Protein AF-A0A166SWT2-F1 (afdb_monomer_lite)

Structure (mmCIF, N/CA/C/O backbone):
data_AF-A0A166SWT2-F1
#
_entry.id   AF-A0A166SWT2-F1
#
loop_
_atom_site.group_PDB
_atom_site.id
_atom_site.type_symbol
_atom_site.label_atom_id
_atom_site.label_alt_id
_atom_site.label_comp_id
_atom_site.label_asym_id
_atom_site.label_entity_id
_atom_site.label_seq_id
_atom_site.pdbx_PDB_ins_code
_atom_site.Cartn_x
_atom_site.Cartn_y
_atom_site.Cartn_z
_atom_site.occupancy
_atom_site.B_iso_or_equiv
_atom_site.auth_seq_id
_atom_site.auth_comp_id
_atom_site.auth_asym_id
_atom_site.auth_atom_id
_atom_site.pdbx_PDB_model_num
ATOM 1 N N . MET A 1 1 ? 2.551 -19.453 -63.484 1.00 52.31 1 MET A N 1
ATOM 2 C CA . MET A 1 1 ? 3.723 -19.673 -62.609 1.00 52.31 1 MET A CA 1
ATOM 3 C C . MET A 1 1 ? 4.566 -18.402 -62.678 1.00 52.31 1 MET A C 1
ATOM 5 O O . MET A 1 1 ? 4.950 -18.036 -63.780 1.00 52.31 1 MET A O 1
ATOM 9 N N . ARG A 1 2 ? 4.707 -17.642 -61.582 1.00 54.25 2 ARG A N 1
ATOM 10 C CA . ARG A 1 2 ? 5.395 -16.332 -61.579 1.00 54.25 2 ARG A CA 1
ATOM 11 C C . ARG A 1 2 ? 6.911 -16.572 -61.539 1.00 54.25 2 ARG A C 1
ATOM 13 O O . ARG A 1 2 ? 7.396 -17.133 -60.565 1.00 54.25 2 ARG A O 1
ATOM 20 N N . LEU A 1 3 ? 7.626 -16.194 -62.598 1.00 62.56 3 LEU A N 1
ATOM 21 C CA . LEU A 1 3 ? 9.079 -16.392 -62.749 1.00 62.56 3 LEU A CA 1
ATOM 22 C C . LEU A 1 3 ? 9.925 -15.403 -61.918 1.00 62.56 3 LEU A C 1
ATOM 24 O O . LEU A 1 3 ? 11.125 -15.610 -61.764 1.00 62.56 3 LEU A O 1
ATOM 28 N N . ASP A 1 4 ? 9.301 -14.381 -61.327 1.00 73.06 4 ASP A N 1
ATOM 29 C CA . ASP A 1 4 ? 10.006 -13.286 -60.642 1.00 73.06 4 ASP A CA 1
ATOM 30 C C . ASP A 1 4 ? 10.365 -13.566 -59.174 1.00 73.06 4 ASP A C 1
ATOM 32 O O . ASP A 1 4 ? 10.992 -12.733 -58.531 1.00 73.06 4 ASP A O 1
ATOM 36 N N . ILE A 1 5 ? 10.018 -14.738 -58.628 1.00 75.06 5 ILE A N 1
ATOM 37 C CA . ILE A 1 5 ? 10.299 -15.084 -57.219 1.00 75.06 5 ILE A CA 1
ATOM 38 C C . ILE A 1 5 ? 11.810 -15.103 -56.935 1.00 75.06 5 ILE A C 1
ATOM 40 O O . ILE A 1 5 ? 12.243 -14.698 -55.864 1.00 75.06 5 ILE A O 1
ATOM 44 N N . PHE A 1 6 ? 12.625 -15.523 -57.906 1.00 76.94 6 PHE A N 1
ATOM 45 C CA . PHE A 1 6 ? 14.083 -15.605 -57.750 1.00 76.94 6 PHE A CA 1
ATOM 46 C C . PHE A 1 6 ? 14.799 -14.252 -57.867 1.00 76.94 6 PHE A C 1
ATOM 48 O O . PHE A 1 6 ? 15.984 -14.164 -57.560 1.00 76.94 6 PHE A O 1
ATOM 55 N N . HIS A 1 7 ? 14.084 -13.210 -58.298 1.00 81.00 7 HIS A N 1
ATOM 56 C CA . HIS A 1 7 ? 14.586 -11.837 -58.386 1.00 81.00 7 HIS A CA 1
ATOM 57 C C . HIS A 1 7 ? 13.956 -10.922 -57.328 1.00 81.00 7 HIS A C 1
ATOM 59 O O . HIS A 1 7 ? 14.242 -9.726 -57.305 1.00 81.00 7 HIS A O 1
ATOM 65 N N . ASP A 1 8 ? 13.113 -11.472 -56.450 1.00 88.88 8 ASP A N 1
ATOM 66 C CA . ASP A 1 8 ? 12.603 -10.755 -55.290 1.00 88.88 8 ASP A CA 1
ATOM 67 C C . ASP A 1 8 ? 13.779 -10.359 -54.386 1.00 88.88 8 ASP A C 1
ATOM 69 O O . ASP A 1 8 ? 14.655 -11.175 -54.078 1.00 88.88 8 ASP A O 1
ATOM 73 N N . SER A 1 9 ? 13.802 -9.101 -53.949 1.00 87.38 9 SER A N 1
ATOM 74 C CA . SER A 1 9 ? 14.829 -8.588 -53.044 1.00 87.38 9 SER A CA 1
ATOM 75 C C . SER A 1 9 ? 14.877 -9.395 -51.747 1.00 87.38 9 SER A C 1
ATOM 77 O O . SER A 1 9 ? 15.963 -9.641 -51.221 1.00 87.38 9 SER A O 1
ATOM 79 N N . HIS A 1 10 ? 13.728 -9.886 -51.274 1.00 87.75 10 HIS A N 1
ATOM 80 C CA . HIS A 1 10 ? 13.654 -10.763 -50.110 1.00 87.75 10 HIS A CA 1
ATOM 81 C C . HIS A 1 10 ? 14.298 -12.127 -50.370 1.00 87.75 10 HIS A C 1
ATOM 83 O O . HIS A 1 10 ? 14.997 -12.648 -49.500 1.00 87.75 10 HIS A O 1
ATOM 89 N N . PHE A 1 11 ? 14.111 -12.691 -51.567 1.00 89.88 11 PHE A N 1
ATOM 90 C CA . PHE A 1 11 ? 14.719 -13.967 -51.940 1.00 89.88 11 PHE A CA 1
ATOM 91 C C . PHE A 1 11 ? 16.239 -13.845 -52.065 1.00 89.88 11 PHE A C 1
ATOM 93 O O . PHE A 1 11 ? 16.968 -14.665 -51.509 1.00 89.88 11 PHE A O 1
ATOM 100 N N . VAL A 1 12 ? 16.728 -12.802 -52.741 1.00 89.19 12 VAL A N 1
ATOM 101 C CA . VAL A 1 12 ? 18.170 -12.552 -52.895 1.00 89.19 12 VAL A CA 1
ATOM 102 C C . VAL A 1 12 ? 18.829 -12.297 -51.537 1.00 89.19 12 VAL A C 1
ATOM 104 O O . VAL A 1 12 ? 19.885 -12.862 -51.255 1.00 89.19 12 VAL A O 1
ATOM 107 N N . ALA A 1 13 ? 18.190 -11.513 -50.662 1.00 90.19 13 ALA A N 1
ATOM 108 C CA . ALA A 1 13 ? 18.677 -11.293 -49.302 1.00 90.19 13 ALA A CA 1
ATOM 109 C C . ALA A 1 13 ? 18.744 -12.605 -48.505 1.00 90.19 13 ALA A C 1
ATOM 111 O O . ALA A 1 13 ? 19.786 -12.919 -47.932 1.00 90.19 13 ALA A O 1
ATOM 112 N N . ALA A 1 14 ? 17.678 -13.413 -48.531 1.00 90.31 14 ALA A N 1
ATOM 113 C CA . ALA A 1 14 ? 17.648 -14.707 -47.853 1.00 90.31 14 ALA A CA 1
ATOM 114 C C . ALA A 1 14 ? 18.710 -15.678 -48.397 1.00 90.31 14 ALA A C 1
ATOM 116 O O . ALA A 1 14 ? 19.331 -16.401 -47.620 1.00 90.31 14 ALA A O 1
ATOM 117 N N . ALA A 1 15 ? 18.949 -15.680 -49.712 1.00 90.56 15 ALA A N 1
ATOM 118 C CA . ALA A 1 15 ? 19.976 -16.503 -50.343 1.00 90.56 15 ALA A CA 1
ATOM 119 C C . ALA A 1 15 ? 21.391 -16.099 -49.897 1.00 90.56 15 ALA A C 1
ATOM 121 O O . ALA A 1 15 ? 22.191 -16.975 -49.570 1.00 90.56 15 ALA A O 1
ATOM 122 N N . ASN A 1 16 ? 21.682 -14.798 -49.814 1.00 90.25 16 ASN A N 1
ATOM 123 C CA . ASN A 1 16 ? 22.969 -14.302 -49.317 1.00 90.25 16 ASN A CA 1
ATOM 124 C C . ASN A 1 16 ? 23.168 -14.651 -47.837 1.00 90.25 16 ASN A C 1
ATOM 126 O O . ASN A 1 16 ? 24.174 -15.255 -47.478 1.00 90.25 16 ASN A O 1
ATOM 130 N N . THR A 1 17 ? 22.166 -14.398 -46.990 1.00 91.00 17 THR A N 1
ATOM 131 C CA . THR A 1 17 ? 22.216 -14.790 -45.572 1.00 91.00 17 THR A CA 1
ATOM 132 C C . THR A 1 17 ? 22.389 -16.301 -45.404 1.00 91.00 17 THR A C 1
ATOM 134 O O . THR A 1 17 ? 23.100 -16.761 -44.514 1.00 91.00 17 THR A O 1
ATOM 137 N N . PHE A 1 18 ? 21.767 -17.105 -46.268 1.00 89.06 18 PHE A N 1
ATOM 138 C CA . PHE A 1 18 ? 21.947 -18.551 -46.258 1.00 89.06 18 PHE A CA 1
ATOM 139 C C . PHE A 1 18 ? 23.383 -18.964 -46.608 1.00 89.06 18 PHE A C 1
ATOM 141 O O . PHE A 1 18 ? 23.933 -19.851 -45.953 1.00 89.06 18 PHE A O 1
ATOM 148 N N . GLN A 1 19 ? 24.005 -18.317 -47.595 1.00 92.88 19 GLN A N 1
ATOM 149 C CA . GLN A 1 19 ? 25.417 -18.538 -47.920 1.00 92.88 19 GLN A CA 1
ATOM 150 C C . GLN A 1 19 ? 26.329 -18.148 -46.751 1.00 92.88 19 GLN A C 1
ATOM 152 O O . GLN A 1 19 ? 27.204 -18.932 -46.383 1.00 92.88 19 GLN A O 1
ATOM 157 N N . ASP A 1 20 ? 26.067 -17.011 -46.105 1.00 90.38 20 ASP A N 1
ATOM 158 C CA . ASP A 1 20 ? 26.811 -16.566 -44.922 1.00 90.38 20 ASP A CA 1
ATOM 159 C C . ASP A 1 20 ? 26.673 -17.558 -43.758 1.00 90.38 20 ASP A C 1
ATOM 161 O O . ASP A 1 20 ? 27.652 -17.879 -43.081 1.00 90.38 20 ASP A O 1
ATOM 165 N N . HIS A 1 21 ? 25.479 -18.117 -43.542 1.00 87.25 21 HIS A N 1
ATOM 166 C CA . HIS A 1 21 ? 25.246 -19.168 -42.547 1.00 87.25 21 HIS A CA 1
ATOM 167 C C . HIS A 1 21 ? 25.996 -20.470 -42.860 1.00 87.25 21 HIS A C 1
ATOM 169 O O . HIS A 1 21 ? 26.444 -21.155 -41.939 1.00 87.25 21 HIS A O 1
ATOM 175 N N . ILE A 1 22 ? 26.155 -20.828 -44.137 1.00 88.50 22 ILE A N 1
ATOM 176 C CA . ILE A 1 22 ? 26.994 -21.969 -44.524 1.00 88.50 22 ILE A CA 1
ATOM 177 C C . ILE A 1 22 ? 28.463 -21.657 -44.231 1.00 88.50 22 ILE A C 1
ATOM 179 O O . ILE A 1 22 ? 29.136 -22.466 -43.595 1.00 88.50 22 ILE A O 1
ATOM 183 N N . PHE A 1 23 ? 28.950 -20.487 -44.654 1.00 86.94 23 PHE A N 1
ATOM 184 C CA . PHE A 1 23 ? 30.353 -20.102 -44.504 1.00 86.94 23 PHE A CA 1
ATOM 185 C C . PHE A 1 23 ? 30.775 -19.966 -43.035 1.00 86.94 23 PHE A C 1
ATOM 187 O O . PHE A 1 23 ? 31.838 -20.439 -42.643 1.00 86.94 23 PHE A O 1
ATOM 194 N N . SER A 1 24 ? 29.917 -19.374 -42.204 1.00 84.25 24 SER A N 1
ATOM 195 C CA . SER A 1 24 ? 30.138 -19.226 -40.760 1.00 84.25 24 SER A CA 1
ATOM 196 C C . SER A 1 24 ? 29.989 -20.531 -39.970 1.00 84.25 24 SER A C 1
ATOM 198 O O . SER A 1 24 ? 30.227 -20.544 -38.764 1.00 84.25 24 SER A O 1
ATOM 200 N N . GLY A 1 25 ? 29.589 -21.634 -40.614 1.00 84.81 25 GLY A N 1
ATOM 201 C CA . GLY A 1 25 ? 29.366 -22.907 -39.933 1.00 84.81 25 GLY A CA 1
ATOM 202 C C . GLY A 1 25 ? 28.142 -22.898 -39.013 1.00 84.81 25 GLY A C 1
ATOM 203 O O . GLY A 1 25 ? 28.048 -23.735 -38.115 1.00 84.81 25 GLY A O 1
ATOM 204 N N . TRP A 1 26 ? 27.177 -22.000 -39.239 1.00 81.00 26 TRP A N 1
ATOM 205 C CA . TRP A 1 26 ? 25.950 -21.884 -38.440 1.00 81.00 26 TRP A CA 1
ATOM 206 C C . TRP A 1 26 ? 25.118 -23.176 -38.426 1.00 81.00 26 TRP A C 1
ATOM 208 O O . TRP A 1 26 ? 24.379 -23.442 -37.484 1.00 81.00 26 TRP A O 1
ATOM 218 N N . ARG A 1 27 ? 25.243 -24.004 -39.471 1.00 80.81 27 ARG A N 1
ATOM 219 C CA . ARG A 1 27 ? 24.598 -25.326 -39.570 1.00 80.81 27 ARG A CA 1
ATOM 220 C C . ARG A 1 27 ? 25.483 -26.496 -39.124 1.00 80.81 27 ARG A C 1
ATOM 222 O O . ARG A 1 27 ? 25.165 -27.640 -39.431 1.00 80.81 27 ARG A O 1
ATOM 229 N N . SER A 1 28 ? 26.595 -26.230 -38.444 1.00 89.12 28 SER A N 1
ATOM 230 C CA . SER A 1 28 ? 27.435 -27.287 -37.877 1.00 89.12 28 SER A CA 1
ATOM 231 C C . SER A 1 28 ? 26.747 -27.985 -36.700 1.00 89.12 28 SER A C 1
ATOM 233 O O . SER A 1 28 ? 25.924 -27.390 -36.001 1.00 89.12 28 SER A O 1
ATOM 235 N N . GLU A 1 29 ? 27.125 -29.241 -36.446 1.00 87.12 29 GLU A N 1
ATOM 236 C CA . GLU A 1 29 ? 26.656 -30.001 -35.276 1.00 87.12 29 GLU A CA 1
ATOM 237 C C . GLU A 1 29 ? 26.985 -29.276 -33.962 1.00 87.12 29 GLU A C 1
ATOM 239 O O . GLU A 1 29 ? 26.157 -29.222 -33.058 1.00 87.12 29 GLU A O 1
ATOM 244 N N . ALA A 1 30 ? 28.140 -28.604 -33.893 1.00 84.75 30 ALA A N 1
ATOM 245 C CA . ALA A 1 30 ? 28.536 -27.812 -32.731 1.00 84.75 30 ALA A CA 1
ATOM 246 C C . ALA A 1 30 ? 27.554 -26.663 -32.428 1.00 84.75 30 ALA A C 1
ATOM 248 O O . ALA A 1 30 ? 27.219 -26.421 -31.268 1.00 84.75 30 ALA A O 1
ATOM 249 N N . GLN A 1 31 ? 27.062 -25.969 -33.458 1.00 85.56 31 GLN A N 1
ATOM 250 C CA . GLN A 1 31 ? 26.080 -24.897 -33.280 1.00 85.56 31 GLN A CA 1
ATOM 251 C C . GLN A 1 31 ? 24.696 -25.453 -32.918 1.00 85.56 31 GLN A C 1
ATOM 253 O O . GLN A 1 31 ? 23.984 -24.848 -32.113 1.00 85.56 31 GLN A O 1
ATOM 258 N N . ALA A 1 32 ? 24.326 -26.618 -33.462 1.00 86.38 32 ALA A N 1
ATOM 259 C CA . ALA A 1 32 ? 23.093 -27.312 -33.096 1.00 86.38 32 ALA A CA 1
ATOM 260 C C . ALA A 1 32 ? 23.089 -27.716 -31.610 1.00 86.38 32 ALA A C 1
ATOM 262 O O . ALA A 1 32 ? 22.100 -27.478 -30.916 1.00 86.38 32 ALA A O 1
ATOM 263 N N . ASP A 1 33 ? 24.211 -28.226 -31.098 1.00 90.06 33 ASP A N 1
ATOM 264 C CA . ASP A 1 33 ? 24.378 -28.555 -29.679 1.00 90.06 33 ASP A CA 1
ATOM 265 C C . ASP A 1 33 ? 24.299 -27.314 -28.780 1.00 90.06 33 ASP A C 1
ATOM 267 O O . ASP A 1 33 ? 23.681 -27.350 -27.712 1.00 90.06 33 ASP A O 1
ATOM 271 N N . LEU A 1 34 ? 24.895 -26.195 -29.205 1.00 87.19 34 LEU A N 1
ATOM 272 C CA . LEU A 1 34 ? 24.803 -24.923 -28.484 1.00 87.19 34 LEU A CA 1
ATOM 273 C C . LEU A 1 34 ? 23.360 -24.408 -28.422 1.00 87.19 34 LEU A C 1
ATOM 275 O O . LEU A 1 34 ? 22.903 -24.012 -27.348 1.00 87.19 34 LEU A O 1
ATOM 279 N N . LEU A 1 35 ? 22.628 -24.462 -29.538 1.00 87.31 35 LEU A N 1
ATOM 280 C CA . LEU A 1 35 ? 21.211 -24.094 -29.601 1.00 87.31 35 LEU A CA 1
ATOM 281 C C . LEU A 1 35 ? 20.348 -25.000 -28.714 1.00 87.31 35 LEU A C 1
ATOM 283 O O . LEU A 1 35 ? 19.493 -24.496 -27.989 1.00 87.31 35 LEU A O 1
ATOM 287 N N . ALA A 1 36 ? 20.598 -26.312 -28.714 1.00 89.19 36 ALA A N 1
ATOM 288 C CA . ALA A 1 36 ? 19.874 -27.261 -27.870 1.00 89.19 36 ALA A CA 1
ATOM 289 C C . ALA A 1 36 ? 20.109 -26.996 -26.373 1.00 89.19 36 ALA A C 1
ATOM 291 O O . ALA A 1 36 ? 19.160 -26.985 -25.586 1.00 89.19 36 ALA A O 1
ATOM 292 N N . ARG A 1 37 ? 21.358 -26.715 -25.975 1.00 88.06 37 ARG A N 1
ATOM 293 C CA . ARG A 1 37 ? 21.697 -26.328 -24.594 1.00 88.06 37 ARG A CA 1
ATOM 294 C C . ARG A 1 37 ? 21.055 -25.004 -24.198 1.00 88.06 37 ARG A C 1
ATOM 296 O O . ARG A 1 37 ? 20.578 -24.879 -23.073 1.00 88.06 37 ARG A O 1
ATOM 303 N N . PHE A 1 38 ? 21.033 -24.032 -25.109 1.00 86.00 38 PHE A N 1
ATOM 304 C CA . PHE A 1 38 ? 20.374 -22.752 -24.878 1.00 86.00 38 PHE A CA 1
ATOM 305 C C . PHE A 1 38 ? 18.861 -22.930 -24.694 1.00 86.00 38 PHE A C 1
ATOM 307 O O . PHE A 1 38 ? 18.333 -22.471 -23.686 1.00 86.00 38 PHE A O 1
ATOM 314 N N . ASP A 1 39 ? 18.173 -23.662 -25.582 1.00 86.44 39 ASP A N 1
ATOM 315 C CA . ASP A 1 39 ? 16.729 -23.933 -25.456 1.00 86.44 39 ASP A CA 1
ATOM 316 C C . ASP A 1 39 ? 16.410 -24.668 -24.145 1.00 86.44 39 ASP A C 1
ATOM 318 O O . ASP A 1 39 ? 15.505 -24.285 -23.403 1.00 86.44 39 ASP A O 1
ATOM 322 N N . GLN A 1 40 ? 17.217 -25.672 -23.787 1.00 89.25 40 GLN A N 1
ATOM 323 C CA . GLN A 1 40 ? 17.074 -26.371 -22.512 1.00 89.25 40 GLN A CA 1
ATOM 324 C C . GLN A 1 40 ? 17.279 -25.431 -21.312 1.00 89.25 40 GLN A C 1
ATOM 326 O O . GLN A 1 40 ? 16.500 -25.473 -20.359 1.00 89.25 40 GLN A O 1
ATOM 331 N N . GLY A 1 41 ? 18.283 -24.553 -21.359 1.00 85.44 41 GLY A N 1
ATOM 332 C CA . GLY A 1 41 ? 18.532 -23.545 -20.327 1.00 85.44 41 GLY A CA 1
ATOM 333 C C . GLY A 1 41 ? 17.390 -22.535 -20.190 1.00 85.44 41 GLY A C 1
ATOM 334 O O . GLY A 1 41 ? 17.031 -22.163 -19.074 1.00 85.44 41 GLY A O 1
ATOM 335 N N . VAL A 1 42 ? 16.774 -22.145 -21.306 1.00 83.94 42 VAL A N 1
ATOM 336 C CA . VAL A 1 42 ? 15.614 -21.246 -21.342 1.00 83.94 42 VAL A CA 1
ATOM 337 C C . VAL A 1 42 ? 14.356 -21.920 -20.783 1.00 83.94 42 VAL A C 1
ATOM 339 O O . VAL A 1 42 ? 13.575 -21.257 -20.095 1.00 83.94 42 VAL A O 1
ATOM 342 N N . ARG A 1 43 ? 14.149 -23.221 -21.037 1.00 81.00 43 ARG A N 1
ATOM 343 C CA . ARG A 1 43 ? 13.028 -24.002 -20.473 1.00 81.00 43 ARG A CA 1
ATOM 344 C C . ARG A 1 43 ? 13.182 -24.259 -18.980 1.00 81.00 43 ARG A C 1
ATOM 346 O O . ARG A 1 43 ? 12.206 -24.169 -18.245 1.00 81.00 43 ARG A O 1
ATOM 353 N N . ASN A 1 44 ? 14.404 -24.531 -18.534 1.00 86.00 44 ASN A N 1
ATOM 354 C CA . ASN A 1 44 ? 14.714 -24.775 -17.127 1.00 86.00 44 ASN A CA 1
ATOM 355 C C . ASN A 1 44 ? 14.863 -23.477 -16.309 1.00 86.00 44 ASN A C 1
ATOM 357 O O . ASN A 1 44 ? 15.145 -23.541 -15.115 1.00 86.00 44 ASN A O 1
ATOM 361 N N . GLY A 1 45 ? 14.725 -22.301 -16.938 1.00 79.12 45 GLY A N 1
ATOM 362 C CA . GLY A 1 45 ? 14.865 -20.995 -16.281 1.00 79.12 45 GLY A CA 1
ATOM 363 C C . GLY A 1 45 ? 16.292 -20.664 -15.827 1.00 79.12 45 GLY A C 1
ATOM 364 O O . GLY A 1 45 ? 16.487 -19.771 -15.011 1.00 79.12 45 GLY A O 1
ATOM 365 N N . THR A 1 46 ? 17.295 -21.389 -16.326 1.00 81.56 46 THR A N 1
ATOM 366 C CA . THR A 1 46 ? 18.707 -21.229 -15.940 1.00 81.56 46 THR A CA 1
ATOM 367 C C . THR A 1 46 ? 19.433 -20.198 -16.808 1.00 81.56 46 THR A C 1
ATOM 369 O O . THR A 1 46 ? 20.449 -19.648 -16.389 1.00 81.56 46 THR A O 1
ATOM 372 N N . VAL A 1 47 ? 18.931 -19.934 -18.020 1.00 81.56 47 VAL A N 1
ATOM 373 C CA . VAL A 1 47 ? 19.536 -19.004 -18.985 1.00 81.56 47 VAL A CA 1
ATOM 374 C C . VAL A 1 47 ? 18.572 -17.863 -19.297 1.00 81.56 47 VAL A C 1
ATOM 376 O O . VAL A 1 47 ? 17.397 -18.083 -19.591 1.00 81.56 47 VAL A O 1
ATOM 379 N N . HIS A 1 48 ? 19.099 -16.642 -19.246 1.00 76.38 48 HIS A N 1
ATOM 380 C CA . HIS A 1 48 ? 18.388 -15.412 -19.573 1.00 76.38 48 HIS A CA 1
ATOM 381 C C . HIS A 1 48 ? 18.251 -15.236 -21.092 1.00 76.38 48 HIS A C 1
ATOM 383 O O . HIS A 1 48 ? 19.220 -15.415 -21.832 1.00 76.38 48 HIS A O 1
ATOM 389 N N . ALA A 1 49 ? 17.062 -14.852 -21.555 1.00 78.81 49 ALA A N 1
ATOM 390 C CA . ALA A 1 49 ? 16.756 -14.655 -22.967 1.00 78.81 49 ALA A CA 1
ATOM 391 C C . ALA A 1 49 ? 16.214 -13.230 -23.181 1.00 78.81 49 ALA A C 1
ATOM 393 O O . ALA A 1 49 ? 15.045 -13.011 -22.884 1.00 78.81 49 ALA A O 1
ATOM 394 N N . PRO A 1 50 ? 17.012 -12.291 -23.730 1.00 73.25 50 PRO A N 1
ATOM 395 C CA . PRO A 1 50 ? 16.632 -10.875 -23.848 1.00 73.25 50 PRO A CA 1
ATOM 396 C C . PRO A 1 50 ? 15.313 -10.630 -24.592 1.00 73.25 50 PRO A C 1
ATOM 398 O O . PRO A 1 50 ? 14.542 -9.749 -24.238 1.00 73.25 50 PRO A O 1
ATOM 401 N N . TRP A 1 51 ? 14.996 -11.468 -25.585 1.00 75.06 51 TRP A N 1
ATOM 402 C CA . TRP A 1 51 ? 13.733 -11.381 -26.322 1.00 75.06 51 TRP A CA 1
ATOM 403 C C . TRP A 1 51 ? 12.505 -11.688 -25.453 1.00 75.06 51 TRP A C 1
ATOM 405 O O . TRP A 1 51 ? 11.409 -11.241 -25.774 1.00 75.06 51 TRP A O 1
ATOM 415 N N . LYS A 1 52 ? 12.648 -12.455 -24.362 1.00 66.94 52 LYS A N 1
ATOM 416 C CA . LYS A 1 52 ? 11.546 -12.656 -23.411 1.00 66.94 52 LYS A CA 1
ATOM 417 C C . LYS A 1 52 ? 11.243 -11.367 -22.661 1.00 66.94 52 LYS A C 1
ATOM 419 O O . LYS A 1 52 ? 10.070 -11.093 -22.436 1.00 66.94 52 LYS A O 1
ATOM 424 N N . ASP A 1 53 ? 12.271 -10.593 -22.324 1.00 70.00 53 ASP A N 1
ATOM 425 C CA . ASP A 1 53 ? 12.108 -9.303 -21.658 1.00 70.00 53 ASP A CA 1
ATOM 426 C C . ASP A 1 53 ? 11.507 -8.288 -22.623 1.00 70.00 53 ASP A C 1
ATOM 428 O O . ASP A 1 53 ? 10.532 -7.643 -22.274 1.00 70.00 53 ASP A O 1
ATOM 432 N N . GLU A 1 54 ? 11.977 -8.234 -23.872 1.00 71.06 54 GLU A N 1
ATOM 433 C CA . GLU A 1 54 ? 11.403 -7.360 -24.906 1.00 71.06 54 GLU A CA 1
ATOM 434 C C . GLU A 1 54 ? 9.930 -7.691 -25.202 1.00 71.06 54 GLU A C 1
ATOM 436 O O . GLU A 1 54 ? 9.093 -6.795 -25.320 1.00 71.06 54 GLU A O 1
ATOM 441 N N . VAL A 1 55 ? 9.574 -8.980 -25.292 1.00 72.62 55 VAL A N 1
ATOM 442 C CA . VAL A 1 55 ? 8.173 -9.409 -25.440 1.00 72.62 55 VAL A CA 1
ATOM 443 C C . VAL A 1 55 ? 7.378 -9.054 -24.186 1.00 72.62 55 VAL A C 1
ATOM 445 O O . VAL A 1 55 ? 6.251 -8.568 -24.296 1.00 72.62 55 VAL A O 1
ATOM 448 N N . TRP A 1 56 ? 7.944 -9.249 -22.994 1.00 68.12 56 TRP A N 1
ATOM 449 C CA . TRP A 1 56 ? 7.293 -8.865 -21.748 1.00 68.12 56 TRP A CA 1
ATOM 450 C C . TRP A 1 56 ? 7.062 -7.353 -21.682 1.00 68.12 56 TRP A C 1
ATOM 452 O O . TRP A 1 56 ? 5.937 -6.956 -21.411 1.00 68.12 56 TRP A O 1
ATOM 462 N N . GLU A 1 57 ? 8.049 -6.524 -22.016 1.00 72.31 57 GLU A N 1
ATOM 463 C CA . GLU A 1 57 ? 7.962 -5.059 -22.075 1.00 72.31 57 GLU A CA 1
ATOM 464 C C . GLU A 1 57 ? 6.978 -4.585 -23.150 1.00 72.31 57 GLU A C 1
ATOM 466 O O . GLU A 1 57 ? 6.212 -3.652 -22.923 1.00 72.31 57 GLU A O 1
ATOM 471 N N . SER A 1 58 ? 6.931 -5.252 -24.306 1.00 71.94 58 SER A N 1
ATOM 472 C CA . SER A 1 58 ? 5.953 -4.951 -25.357 1.00 71.94 58 SER A CA 1
ATOM 473 C C . SER A 1 58 ? 4.522 -5.280 -24.934 1.00 71.94 58 SER A C 1
ATOM 475 O O . SER A 1 58 ? 3.589 -4.613 -25.379 1.00 71.94 58 SER A O 1
ATOM 477 N N . THR A 1 59 ? 4.337 -6.322 -24.121 1.00 68.19 59 THR A N 1
ATOM 478 C CA . THR A 1 59 ? 3.014 -6.736 -23.620 1.00 68.19 59 THR A CA 1
ATOM 479 C C . THR A 1 59 ? 2.646 -6.001 -22.326 1.00 68.19 59 THR A C 1
ATOM 481 O O . THR A 1 59 ? 1.470 -5.859 -22.005 1.00 68.19 59 THR A O 1
ATOM 484 N N . ASN A 1 60 ? 3.646 -5.499 -21.602 1.00 61.81 60 ASN A N 1
ATOM 485 C CA . ASN A 1 60 ? 3.537 -4.748 -20.356 1.00 61.81 60 ASN A CA 1
ATOM 486 C C . ASN A 1 60 ? 4.274 -3.413 -20.520 1.00 61.81 60 ASN A C 1
ATOM 488 O O . ASN A 1 60 ? 5.287 -3.189 -19.846 1.00 61.81 60 ASN A O 1
ATOM 492 N N . PRO A 1 61 ? 3.805 -2.529 -21.422 1.00 63.06 61 PRO A N 1
ATOM 493 C CA . PRO A 1 61 ? 4.434 -1.232 -21.583 1.00 63.06 61 PRO A CA 1
ATOM 494 C C . PRO A 1 61 ? 4.456 -0.533 -20.220 1.00 63.06 61 PRO A C 1
ATOM 496 O O . PRO A 1 61 ? 3.469 -0.622 -19.478 1.00 63.06 61 PRO A O 1
ATOM 499 N N . PRO A 1 62 ? 5.560 0.146 -19.858 1.00 53.78 62 PRO A N 1
ATOM 500 C CA . PRO A 1 62 ? 5.611 0.892 -18.613 1.00 53.78 62 PRO A CA 1
ATOM 501 C C . PRO A 1 62 ? 4.423 1.853 -18.595 1.00 53.78 62 PRO A C 1
ATOM 503 O O . PRO A 1 62 ? 4.283 2.680 -19.498 1.00 53.78 62 PRO A O 1
ATOM 506 N N . GLU A 1 63 ? 3.536 1.688 -17.606 1.00 57.22 63 GLU A N 1
ATOM 507 C CA . GLU A 1 63 ? 2.365 2.547 -17.437 1.00 57.22 63 GLU A CA 1
ATOM 508 C C . GLU A 1 63 ? 2.828 4.003 -17.538 1.00 57.22 63 GLU A C 1
ATOM 510 O O . GLU A 1 63 ? 3.665 4.455 -16.754 1.00 57.22 63 GLU A O 1
ATOM 515 N N . SER A 1 64 ? 2.307 4.708 -18.544 1.00 44.97 64 SER A N 1
ATOM 516 C CA . SER A 1 64 ? 2.509 6.139 -18.740 1.00 44.97 64 SER A CA 1
ATOM 517 C C . SER A 1 64 ? 2.349 6.854 -17.398 1.00 44.97 64 SER A C 1
ATOM 519 O O . SER A 1 64 ? 1.266 6.871 -16.811 1.00 44.97 64 SER A O 1
ATOM 521 N N . THR A 1 65 ? 3.425 7.472 -16.914 1.00 48.66 65 THR A N 1
ATOM 522 C CA . THR A 1 65 ? 3.445 8.279 -15.685 1.00 48.66 65 THR A CA 1
ATOM 523 C C . THR A 1 65 ? 2.471 9.459 -15.732 1.00 48.66 65 THR A C 1
ATOM 525 O O . THR A 1 65 ? 2.151 10.019 -14.690 1.00 48.66 65 THR A O 1
ATOM 528 N N . LEU A 1 66 ? 1.953 9.813 -16.915 1.00 40.81 66 LEU A N 1
ATOM 529 C CA . LEU A 1 66 ? 0.923 10.839 -17.096 1.00 40.81 66 LEU A CA 1
ATOM 530 C C . LEU A 1 66 ? -0.508 10.304 -16.900 1.00 40.81 66 LEU A C 1
ATOM 532 O O . LEU A 1 66 ? -1.407 11.092 -16.636 1.00 40.81 66 LEU A O 1
ATOM 536 N N . LEU A 1 67 ? -0.717 8.985 -16.991 1.00 44.03 67 LEU A N 1
ATOM 537 C CA . LEU A 1 67 ? -2.014 8.310 -16.808 1.00 44.03 67 LEU A CA 1
ATOM 538 C C . LEU A 1 67 ? -2.100 7.510 -15.499 1.00 44.03 67 LEU A C 1
ATOM 540 O O . LEU A 1 67 ? -3.142 6.932 -15.188 1.00 44.03 67 LEU A O 1
ATOM 544 N N . ALA A 1 68 ? -1.033 7.495 -14.695 1.00 44.34 68 ALA A N 1
ATOM 545 C CA . ALA A 1 68 ? -1.017 6.842 -13.386 1.00 44.34 68 ALA A CA 1
ATOM 546 C C . ALA A 1 68 ? -2.060 7.422 -12.408 1.00 44.34 68 ALA A C 1
ATOM 548 O O . ALA A 1 68 ? -2.413 6.751 -11.443 1.00 44.34 68 ALA A O 1
ATOM 549 N N . GLY A 1 69 ? -2.584 8.626 -12.671 1.00 43.78 69 GLY A N 1
ATOM 550 C CA . GLY A 1 69 ? -3.719 9.194 -11.940 1.00 43.78 69 GLY A CA 1
ATOM 551 C C . GLY A 1 69 ? -5.067 8.533 -12.258 1.00 43.78 69 GLY A C 1
ATOM 552 O O . GLY A 1 69 ? -5.897 8.428 -11.365 1.00 43.78 69 GLY A O 1
ATOM 553 N N . GLU A 1 70 ? -5.271 8.034 -13.482 1.00 39.38 70 GLU A N 1
ATOM 554 C CA . GLU A 1 70 ? -6.546 7.436 -13.920 1.00 39.38 70 GLU A CA 1
ATOM 555 C C . GLU A 1 70 ? -6.545 5.902 -13.792 1.00 39.38 70 GLU A C 1
ATOM 557 O O . GLU A 1 70 ? -7.544 5.313 -13.396 1.00 39.38 70 GLU A O 1
ATOM 562 N N . ALA A 1 71 ? -5.406 5.226 -13.995 1.00 43.31 71 ALA A N 1
ATOM 563 C CA . ALA A 1 71 ? -5.284 3.786 -13.703 1.00 43.31 71 ALA A CA 1
ATOM 564 C C . ALA A 1 71 ? -5.235 3.466 -12.187 1.00 43.31 71 ALA A C 1
ATOM 566 O O . ALA A 1 71 ? -5.343 2.298 -11.784 1.00 43.31 71 ALA A O 1
ATOM 567 N N . ALA A 1 72 ? -5.071 4.498 -11.348 1.00 47.06 72 ALA A N 1
ATOM 568 C CA . ALA A 1 72 ? -5.183 4.436 -9.891 1.00 47.06 72 ALA A CA 1
ATOM 569 C C . ALA A 1 72 ? -6.639 4.361 -9.393 1.00 47.06 72 ALA A C 1
ATOM 571 O O . ALA A 1 72 ? -6.843 3.959 -8.246 1.00 47.06 72 ALA A O 1
ATOM 572 N N . GLU A 1 73 ? -7.629 4.653 -10.246 1.00 49.41 73 GLU A N 1
ATOM 573 C CA . GLU A 1 73 ? -9.064 4.453 -9.984 1.00 49.41 73 GLU A CA 1
ATOM 574 C C . GLU A 1 73 ? -9.544 3.031 -10.310 1.00 49.41 73 GLU A C 1
ATOM 576 O O . GLU A 1 73 ? -10.727 2.799 -10.551 1.00 49.41 73 GLU A O 1
ATOM 581 N N . GLN A 1 74 ? -8.662 2.028 -10.305 1.00 56.31 74 GLN A N 1
ATOM 582 C CA . GLN A 1 74 ? -9.190 0.674 -10.160 1.00 56.31 74 GLN A CA 1
ATOM 583 C C . GLN A 1 74 ? -9.795 0.556 -8.766 1.00 56.31 74 GLN A C 1
ATOM 585 O O . GLN A 1 74 ? -9.115 0.740 -7.761 1.00 56.31 74 GLN A O 1
ATOM 590 N N . ASP A 1 75 ? -11.111 0.378 -8.750 1.00 69.69 75 ASP A N 1
ATOM 591 C CA . ASP A 1 75 ? -11.957 0.748 -7.630 1.00 69.69 75 ASP A CA 1
ATOM 592 C C . ASP A 1 75 ? -11.580 -0.078 -6.392 1.00 69.69 75 ASP A C 1
ATOM 594 O O . ASP A 1 75 ? -11.610 -1.310 -6.422 1.00 69.69 75 ASP A O 1
ATOM 598 N N . LEU A 1 76 ? -11.236 0.586 -5.282 1.00 80.50 76 LEU A N 1
ATOM 599 C CA . LEU A 1 76 ? -11.024 -0.074 -3.984 1.00 80.50 76 LEU A CA 1
ATOM 600 C C . LEU A 1 76 ? -12.222 -0.982 -3.643 1.00 80.50 76 LEU A C 1
ATOM 602 O O . LEU A 1 76 ? -12.056 -2.035 -3.024 1.00 80.50 76 LEU A O 1
ATOM 606 N N . ARG A 1 77 ? -13.408 -0.609 -4.144 1.00 82.69 77 ARG A N 1
ATOM 607 C CA . ARG A 1 77 ? -14.634 -1.409 -4.129 1.00 82.69 77 ARG A CA 1
ATOM 608 C C . ARG A 1 77 ? -14.453 -2.819 -4.665 1.00 82.69 77 ARG A C 1
ATOM 610 O O . ARG A 1 77 ? -14.838 -3.756 -3.981 1.00 82.69 77 ARG A O 1
ATOM 617 N N . TYR A 1 78 ? -13.816 -2.992 -5.818 1.00 81.75 78 TYR A N 1
ATOM 618 C CA . TYR A 1 78 ? -13.651 -4.303 -6.449 1.00 81.75 78 TYR A CA 1
ATOM 619 C C . TYR A 1 78 ? -12.845 -5.272 -5.569 1.00 81.75 78 TYR A C 1
ATOM 621 O O . TYR A 1 78 ? -13.139 -6.463 -5.467 1.00 81.75 78 TYR A O 1
ATOM 629 N N . ILE A 1 79 ? -11.842 -4.757 -4.860 1.00 84.38 79 ILE A N 1
ATOM 630 C CA . ILE A 1 79 ? -11.019 -5.539 -3.926 1.00 84.38 79 ILE A CA 1
ATOM 631 C C . ILE A 1 79 ? -11.780 -5.912 -2.655 1.00 84.38 79 ILE A C 1
ATOM 633 O O . ILE A 1 79 ? -11.566 -6.982 -2.080 1.00 84.38 79 ILE A O 1
ATOM 637 N N . ILE A 1 80 ? -12.675 -5.034 -2.214 1.00 85.88 80 ILE A N 1
ATOM 638 C CA . ILE A 1 80 ? -13.560 -5.304 -1.084 1.00 85.88 80 ILE A CA 1
ATOM 639 C C . ILE A 1 80 ? -14.612 -6.348 -1.478 1.00 85.88 80 ILE A C 1
ATOM 641 O O . ILE A 1 80 ? -14.806 -7.320 -0.752 1.00 85.88 80 ILE A O 1
ATOM 645 N N . GLU A 1 81 ? -15.240 -6.194 -2.644 1.00 84.19 81 GLU A N 1
ATOM 646 C CA . GLU A 1 81 ? -16.244 -7.121 -3.181 1.00 84.19 81 GLU A CA 1
ATOM 647 C C . GLU A 1 81 ? -15.662 -8.519 -3.424 1.00 84.19 81 GLU A C 1
ATOM 649 O O . GLU A 1 81 ? -16.270 -9.521 -3.048 1.00 84.19 81 GLU A O 1
ATOM 654 N N . SER A 1 82 ? -14.439 -8.599 -3.952 1.00 82.38 82 SER A N 1
ATOM 655 C CA . SER A 1 82 ? -13.700 -9.862 -4.109 1.00 82.38 82 SER A CA 1
ATOM 656 C C . SER A 1 82 ? -13.198 -10.459 -2.785 1.00 82.38 82 SER A C 1
ATOM 658 O O . SER A 1 82 ? -12.557 -11.509 -2.787 1.00 82.38 82 SER A O 1
ATOM 660 N N . SER A 1 83 ? -13.499 -9.834 -1.636 1.00 83.31 83 SER A N 1
ATOM 661 C CA . SER A 1 83 ? -13.086 -10.285 -0.297 1.00 83.31 83 SER A CA 1
ATOM 662 C C . SER A 1 83 ? -11.566 -10.428 -0.130 1.00 83.31 83 SER A C 1
ATOM 664 O O . SER A 1 83 ? -11.082 -11.184 0.727 1.00 83.31 83 SER A O 1
ATOM 666 N N . LEU A 1 84 ? -10.799 -9.702 -0.949 1.00 87.62 84 LEU A N 1
ATOM 667 C CA . LEU A 1 84 ? -9.342 -9.720 -0.924 1.00 87.62 84 LEU A CA 1
ATOM 668 C C . LEU A 1 84 ? -8.813 -8.987 0.313 1.00 87.62 84 LEU A C 1
ATOM 670 O O . LEU A 1 84 ? -7.847 -9.460 0.908 1.00 87.62 84 LEU A O 1
ATOM 674 N N . LEU A 1 85 ? -9.471 -7.903 0.739 1.00 91.00 85 LEU A N 1
ATOM 675 C CA . LEU A 1 85 ? -9.226 -7.214 2.014 1.00 91.00 85 LEU A CA 1
ATOM 676 C C . LEU A 1 85 ? -10.228 -7.659 3.082 1.00 91.00 85 LEU A C 1
ATOM 678 O O . LEU A 1 85 ? -11.412 -7.839 2.799 1.00 91.00 85 LEU A O 1
ATOM 682 N N . LYS A 1 86 ? -9.754 -7.821 4.319 1.00 91.19 86 LYS A N 1
ATOM 683 C CA . LYS A 1 86 ? -10.555 -8.247 5.470 1.00 91.19 86 LYS A CA 1
ATOM 684 C C . LYS A 1 86 ? -10.261 -7.377 6.686 1.00 91.19 86 LYS A C 1
ATOM 686 O O . LYS A 1 86 ? -9.173 -6.824 6.839 1.00 91.19 86 LYS A O 1
ATOM 691 N N . VAL A 1 87 ? -11.247 -7.291 7.576 1.00 92.00 87 VAL A N 1
ATOM 692 C CA . VAL A 1 87 ? -11.067 -6.693 8.903 1.00 92.00 87 VAL A CA 1
ATOM 693 C C . VAL A 1 87 ? -9.960 -7.440 9.653 1.00 92.00 87 VAL A C 1
ATOM 695 O O . VAL A 1 87 ? -9.917 -8.671 9.642 1.00 92.00 87 VAL A O 1
ATOM 698 N N . GLY A 1 88 ? -9.056 -6.686 10.277 1.00 90.06 88 GLY A N 1
ATOM 699 C CA . GLY A 1 88 ? -7.882 -7.200 10.978 1.00 90.06 88 GLY A CA 1
ATOM 700 C C . GLY A 1 88 ? -6.619 -7.327 10.118 1.00 90.06 88 GLY A C 1
ATOM 701 O O . GLY A 1 88 ? -5.555 -7.630 10.669 1.00 90.06 88 GLY A O 1
ATOM 702 N N . ASP A 1 89 ? -6.693 -7.080 8.808 1.00 92.38 89 ASP A N 1
ATOM 703 C CA . ASP A 1 89 ? -5.505 -6.988 7.955 1.00 92.38 89 ASP A CA 1
ATOM 704 C C . ASP A 1 89 ? -4.719 -5.697 8.227 1.00 92.38 89 ASP A C 1
ATOM 706 O O . ASP A 1 89 ? -5.283 -4.667 8.603 1.00 92.38 89 ASP A O 1
ATOM 710 N N . ILE A 1 90 ? -3.407 -5.739 7.989 1.00 93.88 90 ILE A N 1
ATOM 711 C CA . ILE A 1 90 ? -2.531 -4.567 8.051 1.00 93.88 90 ILE A CA 1
ATOM 712 C C . ILE A 1 90 ? -2.103 -4.174 6.636 1.00 93.88 90 ILE A C 1
ATOM 714 O O . ILE A 1 90 ? -1.545 -4.973 5.883 1.00 93.88 90 ILE A O 1
ATOM 718 N N . LEU A 1 91 ? -2.333 -2.911 6.295 1.00 94.69 91 LEU A N 1
ATOM 719 C CA . LEU A 1 91 ? -1.821 -2.264 5.098 1.00 94.69 91 LEU A CA 1
ATOM 720 C C . LEU A 1 91 ? -0.489 -1.596 5.434 1.00 94.69 91 LEU A C 1
ATOM 722 O O . LEU A 1 91 ? -0.429 -0.597 6.149 1.00 94.69 91 LEU A O 1
ATOM 726 N N . ALA A 1 92 ? 0.583 -2.176 4.916 1.00 94.50 92 ALA A N 1
ATOM 727 C CA . ALA A 1 92 ? 1.945 -1.711 5.094 1.00 94.50 92 ALA A CA 1
ATOM 728 C C . ALA A 1 92 ? 2.353 -0.813 3.927 1.00 94.50 92 ALA A C 1
ATOM 730 O O . ALA A 1 92 ? 2.599 -1.295 2.821 1.00 94.50 92 ALA A O 1
ATOM 731 N N . TYR A 1 93 ? 2.447 0.484 4.173 1.00 94.12 93 TYR A N 1
ATOM 732 C CA . TYR A 1 93 ? 2.937 1.473 3.229 1.00 94.12 93 TYR A CA 1
ATOM 733 C C . TYR A 1 93 ? 4.450 1.660 3.367 1.00 94.12 93 TYR A C 1
ATOM 735 O O . TYR A 1 93 ? 4.961 1.898 4.463 1.00 94.12 93 TYR A O 1
ATOM 743 N N . LYS A 1 94 ? 5.168 1.588 2.244 1.00 92.50 94 LYS A N 1
ATOM 744 C CA . LYS A 1 94 ? 6.598 1.895 2.170 1.00 92.50 94 LYS A CA 1
ATOM 745 C C . LYS A 1 94 ? 6.926 2.602 0.863 1.00 92.50 94 LYS A C 1
ATOM 747 O O . LYS A 1 94 ? 6.781 2.026 -0.217 1.00 92.50 94 LYS A O 1
ATOM 752 N N . ARG A 1 95 ? 7.442 3.827 0.963 1.00 89.94 95 ARG A N 1
ATOM 753 C CA . ARG A 1 95 ? 7.866 4.614 -0.202 1.00 89.94 95 ARG A CA 1
ATOM 754 C C . ARG A 1 95 ? 9.108 5.437 0.097 1.00 89.94 95 ARG A C 1
ATOM 756 O O . ARG A 1 95 ? 9.255 5.992 1.184 1.00 89.94 95 ARG A O 1
ATOM 763 N N . THR A 1 96 ? 9.998 5.524 -0.885 1.00 88.75 96 THR A N 1
ATOM 764 C CA . THR A 1 96 ? 11.199 6.360 -0.818 1.00 88.75 96 THR A CA 1
ATOM 765 C C . THR A 1 96 ? 10.994 7.599 -1.677 1.00 88.75 96 THR A C 1
ATOM 767 O O . THR A 1 96 ? 10.724 7.491 -2.869 1.00 88.75 96 THR A O 1
ATOM 770 N N . PHE A 1 97 ? 11.145 8.776 -1.073 1.00 86.31 97 PHE A N 1
ATOM 771 C CA . PHE A 1 97 ? 10.983 10.060 -1.744 1.00 86.31 97 PHE A CA 1
ATOM 772 C C . PHE A 1 97 ? 12.347 10.646 -2.091 1.00 86.31 97 PHE A C 1
ATOM 774 O O . PHE A 1 97 ? 13.086 11.111 -1.222 1.00 86.31 97 PHE A O 1
ATOM 781 N N . SER A 1 98 ? 12.674 10.654 -3.380 1.00 82.00 98 SER A N 1
ATOM 782 C CA . SER A 1 98 ? 13.917 11.239 -3.896 1.00 82.00 98 SER A CA 1
ATOM 783 C C . SER A 1 98 ? 13.973 12.755 -3.679 1.00 82.00 98 SER A C 1
ATOM 785 O O . SER A 1 98 ? 15.033 13.290 -3.363 1.00 82.00 98 SER A O 1
ATOM 787 N N . ASN A 1 99 ? 12.822 13.428 -3.783 1.00 76.50 99 ASN A N 1
ATOM 788 C CA . ASN A 1 99 ? 12.710 14.891 -3.744 1.00 76.50 99 ASN A CA 1
ATOM 789 C C . ASN A 1 99 ? 12.929 15.471 -2.336 1.00 76.50 99 ASN A C 1
ATOM 791 O O . ASN A 1 99 ? 13.440 16.576 -2.193 1.00 76.50 99 ASN A O 1
ATOM 795 N N . VAL A 1 100 ? 12.603 14.703 -1.291 1.00 73.88 100 VAL A N 1
ATOM 796 C CA . VAL A 1 100 ? 12.723 15.118 0.115 1.00 73.88 100 VAL A CA 1
ATOM 797 C C . VAL A 1 100 ? 13.887 14.369 0.765 1.00 73.88 100 VAL A C 1
ATOM 799 O O . VAL A 1 100 ? 13.701 13.478 1.598 1.00 73.88 100 VAL A O 1
ATOM 802 N N . GLY A 1 101 ? 15.109 14.673 0.319 1.00 67.94 101 GLY A N 1
ATOM 803 C CA . GLY A 1 101 ? 16.349 14.205 0.955 1.00 67.94 101 GLY A CA 1
ATOM 804 C C . GLY A 1 101 ? 16.526 12.683 1.022 1.00 67.94 101 GLY A C 1
ATOM 805 O O . GLY A 1 101 ? 17.186 12.198 1.938 1.00 67.94 101 GLY A O 1
ATOM 806 N N . ARG A 1 102 ? 15.930 11.921 0.088 1.00 72.31 102 ARG A N 1
ATOM 807 C CA . ARG A 1 102 ? 15.921 10.443 0.090 1.00 72.31 102 ARG A CA 1
ATOM 808 C C . ARG A 1 102 ? 15.325 9.852 1.377 1.00 72.31 102 ARG A C 1
ATOM 810 O O . ARG A 1 102 ? 15.791 8.835 1.892 1.00 72.31 102 ARG A O 1
ATOM 817 N N . SER A 1 103 ? 14.288 10.489 1.911 1.00 81.25 103 SER A N 1
ATOM 818 C CA . SER A 1 103 ? 13.565 9.965 3.068 1.00 81.25 103 SER A CA 1
ATOM 819 C C . SER A 1 103 ? 12.707 8.763 2.666 1.00 81.25 103 SER A C 1
ATOM 821 O O . SER A 1 103 ? 12.012 8.775 1.650 1.00 81.25 103 SER A O 1
ATOM 823 N N . THR A 1 104 ? 12.784 7.689 3.453 1.00 88.75 104 THR A N 1
ATOM 824 C CA . THR A 1 104 ? 11.864 6.552 3.326 1.00 88.75 104 THR A CA 1
ATOM 825 C C . THR A 1 104 ? 10.792 6.681 4.392 1.00 88.75 104 THR A C 1
ATOM 827 O O . THR A 1 104 ? 11.101 6.838 5.578 1.00 88.75 104 THR A O 1
ATOM 830 N N . VAL A 1 105 ? 9.544 6.656 3.943 1.00 89.81 105 VAL A N 1
ATOM 831 C CA . VAL A 1 105 ? 8.352 6.671 4.780 1.00 89.81 105 VAL A CA 1
ATOM 832 C C . VAL A 1 105 ? 7.843 5.249 4.882 1.00 89.81 105 VAL A C 1
ATOM 834 O O . VAL A 1 105 ? 7.594 4.607 3.861 1.00 89.81 105 VAL A O 1
ATOM 837 N N . GLU A 1 106 ? 7.704 4.768 6.112 1.00 92.44 106 GLU A N 1
ATOM 838 C CA . GLU A 1 106 ? 7.147 3.455 6.417 1.00 92.44 106 GLU A CA 1
ATOM 839 C C . GLU A 1 106 ? 6.013 3.628 7.420 1.00 92.44 106 GLU A C 1
ATOM 841 O O . GLU A 1 106 ? 6.197 4.230 8.482 1.00 92.44 106 GLU A O 1
ATOM 846 N N . LYS A 1 107 ? 4.830 3.133 7.061 1.00 93.56 107 LYS A N 1
ATOM 847 C CA . LYS A 1 107 ? 3.628 3.246 7.877 1.00 93.56 107 LYS A CA 1
ATOM 848 C C . LYS A 1 107 ? 2.767 2.011 7.781 1.00 93.56 107 LYS A C 1
ATOM 850 O O . LYS A 1 107 ? 2.610 1.444 6.712 1.00 93.56 107 LYS A O 1
ATOM 855 N N . ASP A 1 108 ? 2.161 1.666 8.904 1.00 93.75 108 ASP A N 1
ATOM 856 C CA . ASP A 1 108 ? 1.209 0.574 8.984 1.00 93.75 108 ASP A CA 1
ATOM 857 C C . ASP A 1 108 ? -0.167 1.146 9.325 1.00 93.75 108 ASP A C 1
ATOM 859 O O . ASP A 1 108 ? -0.292 2.002 10.207 1.00 93.75 108 ASP A O 1
ATOM 863 N N . ALA A 1 109 ? -1.185 0.664 8.620 1.00 93.62 109 ALA A N 1
ATOM 864 C CA . ALA A 1 109 ? -2.584 0.973 8.863 1.00 93.62 109 ALA A CA 1
ATOM 865 C C . ALA A 1 109 ? -3.352 -0.330 9.106 1.00 93.62 109 ALA A C 1
ATOM 867 O O . ALA A 1 109 ? -3.309 -1.235 8.274 1.00 93.62 109 ALA A O 1
ATOM 868 N N . LEU A 1 110 ? -4.034 -0.445 10.242 1.00 93.94 110 LEU A N 1
ATOM 869 C CA . LEU A 1 110 ? -4.841 -1.621 10.576 1.00 93.94 110 LEU A CA 1
ATOM 870 C C . LEU A 1 110 ? -6.276 -1.414 10.102 1.00 93.94 110 LEU A C 1
ATOM 872 O O . LEU A 1 110 ? -6.872 -0.397 10.439 1.00 93.94 110 LEU A O 1
ATOM 876 N N . ILE A 1 111 ? -6.842 -2.375 9.377 1.00 94.25 111 ILE A N 1
ATOM 877 C CA . ILE A 1 111 ? -8.246 -2.333 8.966 1.00 94.25 111 ILE A CA 1
ATOM 878 C C . ILE A 1 111 ? -9.135 -2.710 10.151 1.00 94.25 111 ILE A C 1
ATOM 880 O O . ILE A 1 111 ? -9.143 -3.862 10.582 1.00 94.25 111 ILE A O 1
ATOM 884 N N . GLU A 1 112 ? -9.903 -1.747 10.649 1.00 92.38 112 GLU A N 1
ATOM 885 C CA . GLU A 1 112 ? -10.861 -1.948 11.739 1.00 92.38 112 GLU A CA 1
ATOM 886 C C . GLU A 1 112 ? -12.232 -2.348 11.195 1.00 92.38 112 GLU A C 1
ATOM 888 O O . GLU A 1 112 ? -12.855 -3.297 11.664 1.00 92.38 112 GLU A O 1
ATOM 893 N N . PHE A 1 113 ? -12.713 -1.615 10.197 1.00 92.56 113 PHE A N 1
ATOM 894 C CA . PHE A 1 113 ? -14.069 -1.773 9.704 1.00 92.56 113 PHE A CA 1
ATOM 895 C C . PHE A 1 113 ? -14.119 -1.547 8.200 1.00 92.56 113 PHE A C 1
ATOM 897 O O . PHE A 1 113 ? -13.406 -0.707 7.653 1.00 92.56 113 PHE A O 1
ATOM 904 N N . ILE A 1 114 ? -14.971 -2.313 7.528 1.00 93.31 114 ILE A N 1
ATOM 905 C CA . ILE A 1 114 ? -15.258 -2.163 6.106 1.00 93.31 114 ILE A CA 1
ATOM 906 C C . ILE A 1 114 ? -16.769 -1.995 5.993 1.00 93.31 114 ILE A C 1
ATOM 908 O O . ILE A 1 114 ? -17.518 -2.906 6.346 1.00 93.31 114 ILE A O 1
ATOM 912 N N . ASP A 1 115 ? -17.216 -0.834 5.521 1.00 91.56 115 ASP A N 1
ATOM 913 C CA . ASP A 1 115 ? -18.633 -0.579 5.286 1.00 91.56 115 ASP A CA 1
ATOM 914 C C . ASP A 1 115 ? -19.091 -1.364 4.045 1.00 91.56 115 ASP A C 1
ATOM 916 O O . ASP A 1 115 ? -18.648 -1.060 2.935 1.00 91.56 115 ASP A O 1
ATOM 920 N N . PRO A 1 116 ? -20.004 -2.343 4.182 1.00 85.31 116 PRO A N 1
ATOM 921 C CA . PRO A 1 116 ? -20.446 -3.159 3.056 1.00 85.31 116 PRO A CA 1
ATOM 922 C C . PRO A 1 116 ? -21.286 -2.382 2.032 1.00 85.31 116 PRO A C 1
ATOM 924 O O . PRO A 1 116 ? -21.484 -2.868 0.924 1.00 85.31 116 PRO A O 1
ATOM 927 N N . ARG A 1 117 ? -21.822 -1.203 2.382 1.00 85.94 117 ARG A N 1
ATOM 928 C CA . ARG A 1 117 ? -22.695 -0.418 1.491 1.00 85.94 117 ARG A CA 1
ATOM 929 C C . ARG A 1 117 ? -21.932 0.598 0.663 1.00 85.94 117 ARG A C 1
ATOM 931 O O . ARG A 1 117 ? -22.282 0.834 -0.487 1.00 85.94 117 ARG A O 1
ATOM 938 N N . THR A 1 118 ? -20.960 1.258 1.282 1.00 86.62 118 THR A N 1
ATOM 939 C CA . THR A 1 118 ? -20.174 2.317 0.635 1.00 86.62 118 THR A CA 1
ATOM 940 C C . THR A 1 118 ? -18.808 1.826 0.171 1.00 86.62 118 THR A C 1
ATOM 942 O O . THR A 1 118 ? -18.144 2.535 -0.587 1.00 86.62 118 THR A O 1
ATOM 945 N N . SER A 1 119 ? -18.400 0.633 0.626 1.00 86.81 119 SER A N 1
ATOM 946 C CA . SER A 1 119 ? -17.050 0.085 0.477 1.00 86.81 119 SER A CA 1
ATOM 947 C C . SER A 1 119 ? -15.976 1.025 1.039 1.00 86.81 119 SER A C 1
ATOM 949 O O . SER A 1 119 ? -14.827 1.012 0.599 1.00 86.81 119 SER A O 1
ATOM 951 N N . ALA A 1 120 ? -16.345 1.877 1.997 1.00 90.81 120 ALA A N 1
ATOM 952 C CA . ALA A 1 120 ? -15.388 2.681 2.731 1.00 90.81 120 ALA A CA 1
ATOM 953 C C . ALA A 1 120 ? -14.666 1.800 3.757 1.00 90.81 120 ALA A C 1
ATOM 955 O O . ALA A 1 120 ? -15.283 0.962 4.418 1.00 90.81 120 ALA A O 1
ATOM 956 N N . ILE A 1 121 ? -13.361 2.004 3.904 1.00 93.56 121 ILE A N 1
ATOM 957 C CA . ILE A 1 121 ? -12.544 1.301 4.893 1.00 93.56 121 ILE A CA 1
ATOM 958 C C . ILE A 1 121 ? -12.200 2.282 6.006 1.00 93.56 121 ILE A C 1
ATOM 960 O O . ILE A 1 121 ? -11.676 3.362 5.742 1.00 93.56 121 ILE A O 1
ATOM 964 N N . THR A 1 122 ? -12.454 1.902 7.250 1.00 94.00 122 THR A N 1
ATOM 965 C CA . THR A 1 122 ? -11.937 2.603 8.423 1.00 94.00 122 THR A CA 1
ATOM 966 C C . THR A 1 122 ? -10.674 1.899 8.894 1.00 94.00 122 THR A C 1
ATOM 968 O O . THR A 1 122 ? -10.671 0.689 9.141 1.00 94.00 122 THR A O 1
ATOM 971 N N . VAL A 1 123 ? -9.585 2.662 8.982 1.00 94.31 123 VAL A N 1
ATOM 972 C CA . VAL A 1 123 ? -8.280 2.161 9.408 1.00 94.31 123 VAL A CA 1
ATOM 973 C C . VAL A 1 123 ? -7.746 2.931 10.608 1.00 94.31 123 VAL A C 1
ATOM 975 O O . VAL A 1 123 ? -7.968 4.137 10.739 1.00 94.31 123 VAL A O 1
ATOM 978 N N . PHE A 1 124 ? -6.991 2.239 11.458 1.00 94.31 124 PHE A N 1
ATOM 979 C CA . PHE A 1 124 ? -6.226 2.840 12.541 1.00 94.31 124 PHE A CA 1
ATOM 980 C C . PHE A 1 124 ? -4.790 3.103 12.124 1.00 94.31 124 PHE A C 1
ATOM 982 O O . PHE A 1 124 ? -4.119 2.227 11.574 1.00 94.31 124 PHE A O 1
ATOM 989 N N . VAL A 1 125 ? -4.311 4.304 12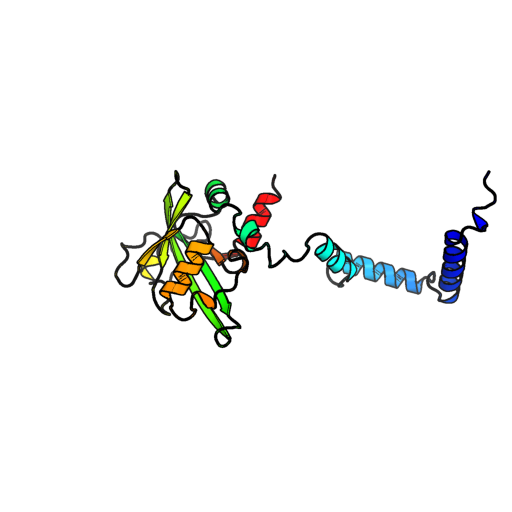.438 1.00 93.12 125 VAL A N 1
ATOM 990 C CA . VAL A 1 125 ? -2.957 4.755 12.126 1.00 93.12 125 VAL A CA 1
ATOM 991 C C . VAL A 1 125 ? -2.355 5.471 13.328 1.00 93.12 125 VAL A C 1
ATOM 993 O O . VAL A 1 125 ? -3.009 6.256 14.017 1.00 93.12 125 VAL A O 1
ATOM 996 N N . GLN A 1 126 ? -1.067 5.227 13.557 1.00 92.25 126 GLN A N 1
ATOM 997 C CA . GLN A 1 126 ? -0.288 5.941 14.559 1.00 92.25 126 GLN A CA 1
ATOM 998 C C . GLN A 1 126 ? 0.363 7.202 13.947 1.00 92.25 126 GLN A C 1
ATOM 1000 O O . GLN A 1 126 ? 1.090 7.079 12.951 1.00 92.25 126 GLN A O 1
ATOM 1005 N N . PRO A 1 127 ? 0.176 8.405 14.524 1.00 89.75 127 PRO A N 1
ATOM 1006 C CA . PRO A 1 127 ? 0.833 9.623 14.045 1.00 89.75 127 PRO A CA 1
ATOM 1007 C C . PRO A 1 127 ? 2.354 9.617 14.296 1.00 89.75 127 PRO A C 1
ATOM 1009 O O . PRO A 1 127 ? 2.864 8.904 15.165 1.00 89.75 127 PRO A O 1
ATOM 1012 N N . GLY A 1 128 ? 3.095 10.437 13.544 1.00 86.50 128 GLY A N 1
ATOM 1013 C CA . GLY A 1 128 ? 4.545 10.623 13.716 1.00 86.50 128 GLY A CA 1
ATOM 1014 C C . GLY A 1 128 ? 5.388 9.501 13.106 1.00 86.50 128 GLY A C 1
ATOM 1015 O O . GLY A 1 128 ? 5.059 9.008 12.039 1.00 86.50 128 GLY A O 1
ATOM 1016 N N . LEU A 1 129 ? 6.472 9.076 13.761 1.00 84.38 129 LEU A N 1
ATOM 1017 C CA . LEU A 1 129 ? 7.334 7.963 13.306 1.00 84.38 129 LEU A CA 1
ATOM 1018 C C . LEU A 1 129 ? 7.081 6.651 14.062 1.00 84.38 129 LEU A C 1
ATOM 1020 O O . LEU A 1 129 ? 7.735 5.645 13.805 1.00 84.38 129 LEU A O 1
ATOM 1024 N N . ALA A 1 130 ? 6.155 6.664 15.020 1.00 85.19 130 ALA A N 1
ATOM 1025 C CA . ALA A 1 130 ? 5.873 5.495 15.832 1.00 85.19 130 ALA A CA 1
ATOM 1026 C C . ALA A 1 130 ? 5.153 4.408 15.004 1.00 85.19 130 ALA A C 1
ATOM 1028 O O . ALA A 1 130 ? 4.304 4.745 14.165 1.00 85.19 130 ALA A O 1
ATOM 1029 N N . PRO A 1 131 ? 5.478 3.120 15.234 1.00 86.38 131 PRO A N 1
ATOM 1030 C CA . PRO A 1 131 ? 4.740 1.999 14.665 1.00 86.38 131 PRO A CA 1
ATOM 1031 C C . PRO A 1 131 ? 3.372 1.842 15.344 1.00 86.38 131 PRO A C 1
ATOM 1033 O O . PRO A 1 131 ? 3.119 2.432 16.397 1.00 86.38 131 PRO A O 1
ATOM 1036 N N . LEU A 1 132 ? 2.500 1.011 14.763 1.00 86.62 132 LEU A N 1
ATOM 1037 C CA . LEU A 1 132 ? 1.219 0.665 15.383 1.00 86.62 132 LEU A CA 1
ATOM 1038 C C . LEU A 1 132 ? 1.430 0.044 16.778 1.00 86.62 132 LEU A C 1
ATOM 1040 O O . LEU A 1 132 ? 2.253 -0.869 16.910 1.00 86.62 132 LEU A O 1
ATOM 1044 N N . PRO A 1 133 ? 0.683 0.482 17.809 1.00 86.50 133 PRO A N 1
ATOM 1045 C CA . PRO A 1 133 ? 0.721 -0.123 19.136 1.00 86.50 133 PRO A CA 1
ATOM 1046 C C . PRO A 1 133 ? 0.474 -1.633 19.092 1.00 86.50 133 PRO A C 1
ATOM 1048 O O . PRO A 1 133 ? -0.424 -2.097 18.393 1.00 86.50 133 PRO A O 1
ATOM 1051 N N . ARG A 1 134 ? 1.234 -2.404 19.881 1.00 82.81 134 ARG A N 1
ATOM 1052 C CA . ARG A 1 134 ? 1.095 -3.872 19.926 1.00 82.81 134 ARG A CA 1
ATOM 1053 C C . ARG A 1 134 ? -0.303 -4.329 20.334 1.00 82.81 134 ARG A C 1
ATOM 1055 O O . ARG A 1 134 ? -0.799 -5.271 19.739 1.00 82.81 134 ARG A O 1
ATOM 1062 N N . ALA A 1 135 ? -0.945 -3.615 21.259 1.00 83.19 135 ALA A N 1
ATOM 1063 C CA . ALA A 1 135 ?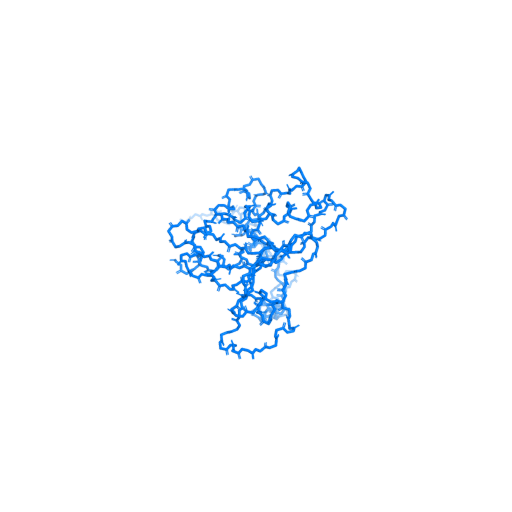 -2.309 -3.913 21.695 1.00 83.19 135 ALA A CA 1
ATOM 1064 C C . ALA A 1 135 ? -3.311 -3.917 20.526 1.00 83.19 135 ALA A C 1
ATOM 1066 O O . ALA A 1 135 ? -4.232 -4.721 20.501 1.00 83.19 135 ALA A O 1
ATOM 1067 N N . LEU A 1 136 ? -3.100 -3.063 19.516 1.00 84.25 136 LEU A N 1
ATOM 1068 C CA . LEU A 1 136 ? -3.957 -3.024 18.328 1.00 84.25 136 LEU A CA 1
ATOM 1069 C C . LEU A 1 136 ? -3.633 -4.134 17.322 1.00 84.25 136 LEU A C 1
ATOM 1071 O O . LEU A 1 136 ? -4.425 -4.415 16.434 1.00 84.25 136 LEU A O 1
ATOM 1075 N N . GLN A 1 137 ? -2.467 -4.767 17.428 1.00 84.44 137 GLN A N 1
ATOM 1076 C CA . GLN A 1 137 ? -2.073 -5.840 16.518 1.00 84.44 137 GLN A CA 1
ATOM 1077 C C . GLN A 1 137 ? -2.666 -7.193 16.921 1.00 84.44 137 GLN A C 1
ATOM 1079 O O . GLN A 1 137 ? -2.535 -8.131 16.138 1.00 84.44 137 GLN A O 1
ATOM 1084 N N . GLU A 1 138 ? -3.311 -7.291 18.085 1.00 82.19 138 GLU A N 1
ATOM 1085 C CA . GLU A 1 138 ? -3.976 -8.493 18.597 1.00 82.19 138 GLU A CA 1
ATOM 1086 C C . GLU A 1 138 ? -5.235 -8.854 17.778 1.00 82.19 138 GLU A C 1
ATOM 1088 O O . GLU A 1 138 ? -5.733 -8.056 16.983 1.00 82.19 138 GLU A O 1
ATOM 1093 N N . HIS A 1 139 ? -5.750 -10.081 17.932 1.00 72.62 139 HIS A N 1
ATOM 1094 C CA . HIS A 1 139 ? -6.942 -10.542 17.196 1.00 72.62 139 HIS A CA 1
ATOM 1095 C C . HIS A 1 139 ? -8.217 -9.775 17.556 1.00 72.62 139 HIS A C 1
ATOM 1097 O O . HIS A 1 139 ? -9.105 -9.640 16.718 1.00 72.62 139 HIS A O 1
ATOM 1103 N N . ASN A 1 140 ? -8.304 -9.294 18.795 1.00 76.19 140 ASN A N 1
ATOM 1104 C CA . ASN A 1 140 ? -9.407 -8.484 19.281 1.00 76.19 140 ASN A CA 1
ATOM 1105 C C . ASN A 1 140 ? -8.829 -7.208 19.903 1.00 76.19 140 ASN A C 1
ATOM 1107 O O . ASN A 1 140 ? -8.609 -7.175 21.117 1.00 76.19 140 ASN A O 1
ATOM 1111 N N . PRO A 1 141 ? -8.485 -6.209 19.076 1.00 79.38 141 PRO A N 1
ATOM 1112 C CA . PRO A 1 141 ? -7.845 -5.007 19.573 1.00 79.38 141 PRO A CA 1
ATOM 1113 C C . PRO A 1 141 ? -8.791 -4.267 20.534 1.00 79.38 141 PRO A C 1
ATOM 1115 O O . PRO A 1 141 ? -9.985 -4.158 20.248 1.00 79.38 141 PRO A O 1
ATOM 1118 N N . PRO A 1 142 ? -8.292 -3.754 21.671 1.00 78.50 142 PRO A N 1
ATOM 1119 C CA . PRO A 1 142 ? -9.068 -2.854 22.512 1.00 78.50 142 PRO A CA 1
ATOM 1120 C C . PRO A 1 142 ? -9.313 -1.531 21.777 1.00 78.50 142 PRO A C 1
ATOM 1122 O O . PRO A 1 142 ? -8.601 -1.202 20.824 1.00 78.50 142 PRO A O 1
ATOM 1125 N N . ASP A 1 143 ? -10.280 -0.749 22.262 1.00 81.06 143 ASP A N 1
ATOM 1126 C CA . ASP A 1 143 ? -10.579 0.567 21.696 1.00 81.06 143 ASP A CA 1
ATOM 1127 C C . ASP A 1 143 ? -9.301 1.420 21.563 1.00 81.06 143 ASP A C 1
ATOM 1129 O O . ASP A 1 143 ? -8.448 1.431 22.466 1.00 81.06 143 ASP A O 1
ATOM 1133 N N . PRO A 1 144 ? -9.142 2.147 20.443 1.00 82.56 144 PRO A N 1
ATOM 1134 C CA . PRO A 1 144 ? -7.943 2.920 20.171 1.00 82.56 144 PRO A CA 1
ATOM 1135 C C . PRO A 1 144 ? -7.737 3.967 21.264 1.00 82.56 144 PRO A C 1
ATOM 1137 O O . PRO A 1 144 ? -8.549 4.868 21.474 1.00 82.56 144 PRO A O 1
ATOM 1140 N N . THR A 1 145 ? -6.602 3.875 21.948 1.00 81.62 145 THR A N 1
ATOM 1141 C CA . THR A 1 145 ? -6.176 4.905 22.894 1.00 81.62 145 THR A CA 1
ATOM 1142 C C . THR A 1 145 ? -5.337 5.960 22.167 1.00 81.62 145 THR A C 1
ATOM 1144 O O . THR A 1 145 ? -4.558 5.621 21.261 1.00 81.62 145 THR A O 1
ATOM 1147 N N . PRO A 1 146 ? -5.463 7.252 22.535 1.00 80.88 146 PRO A N 1
ATOM 1148 C CA . PRO A 1 146 ? -4.588 8.296 22.014 1.00 80.88 146 PRO A CA 1
ATOM 1149 C C . PRO A 1 146 ? -3.113 7.906 22.219 1.00 80.88 146 PRO A C 1
ATOM 1151 O O . PRO A 1 146 ? -2.765 7.450 23.310 1.00 80.88 146 PRO A O 1
ATOM 1154 N N . PRO A 1 147 ? -2.238 8.064 21.205 1.00 84.00 147 PRO A N 1
ATOM 1155 C CA . PRO A 1 147 ? -2.373 8.959 20.049 1.00 84.00 147 PRO A CA 1
ATOM 1156 C C . PRO A 1 147 ? -2.960 8.328 18.776 1.00 84.00 147 PRO A C 1
ATOM 1158 O O . PRO A 1 147 ? -2.937 8.985 17.737 1.00 84.00 147 PRO A O 1
ATOM 1161 N N . THR A 1 148 ? -3.423 7.077 18.820 1.00 89.56 148 THR A N 1
ATOM 1162 C CA . THR A 1 148 ? -3.958 6.379 17.639 1.00 89.56 148 THR A CA 1
ATOM 1163 C C . THR A 1 148 ? -5.127 7.161 17.044 1.00 89.56 148 THR A C 1
ATOM 1165 O O . THR A 1 148 ? -6.021 7.585 17.776 1.00 89.56 148 THR A O 1
ATOM 1168 N N . GLN A 1 149 ? -5.128 7.347 15.724 1.00 89.88 149 GLN A N 1
ATOM 1169 C CA . GLN A 1 149 ? -6.215 8.007 15.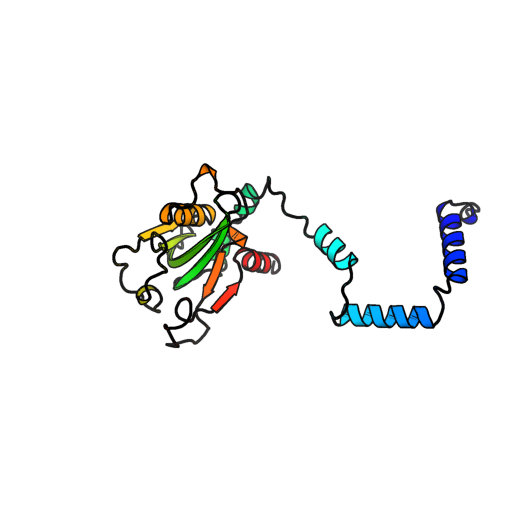005 1.00 89.88 149 GLN A CA 1
ATOM 1170 C C . GLN A 1 149 ? -6.935 7.015 14.098 1.00 89.88 149 GLN A C 1
ATOM 1172 O O . GLN A 1 149 ? -6.302 6.158 13.479 1.00 89.88 149 GLN A O 1
ATOM 1177 N N . SER A 1 150 ? -8.254 7.155 14.010 1.00 91.69 150 SER A N 1
ATOM 1178 C CA . SER A 1 150 ? -9.067 6.485 13.002 1.00 91.69 150 SER A CA 1
ATOM 1179 C C . SER A 1 150 ? -9.218 7.381 11.777 1.00 91.69 150 SER A C 1
ATOM 1181 O O . SER A 1 150 ? -9.380 8.599 11.885 1.00 91.69 150 SER A O 1
ATOM 1183 N N . MET A 1 151 ? -9.153 6.780 10.594 1.00 93.25 151 MET A N 1
ATOM 1184 C CA . MET A 1 151 ? -9.415 7.469 9.337 1.00 93.25 151 MET A CA 1
ATOM 1185 C C . MET A 1 151 ? -10.278 6.601 8.432 1.00 93.25 151 MET A C 1
ATOM 1187 O O . MET A 1 151 ? -10.027 5.407 8.279 1.00 93.25 151 MET A O 1
ATOM 1191 N N . THR A 1 152 ? -11.285 7.213 7.817 1.00 93.69 152 THR A N 1
ATOM 1192 C CA . THR A 1 152 ? -12.140 6.547 6.835 1.00 93.69 152 THR A CA 1
ATOM 1193 C C . THR A 1 152 ? -11.682 6.933 5.439 1.00 93.69 152 THR A C 1
ATOM 1195 O O . THR A 1 152 ? -11.606 8.116 5.108 1.00 93.69 152 THR A O 1
ATOM 1198 N N . ILE A 1 153 ? -11.372 5.927 4.628 1.00 92.44 153 ILE A N 1
ATOM 1199 C CA . ILE A 1 153 ? -10.873 6.071 3.265 1.00 92.44 153 ILE A CA 1
ATOM 1200 C C . ILE A 1 153 ? -11.852 5.439 2.276 1.00 92.44 153 ILE A C 1
ATOM 1202 O O . ILE A 1 153 ? -12.483 4.419 2.545 1.00 92.44 153 ILE A O 1
ATOM 1206 N N . THR A 1 154 ? -11.945 6.050 1.104 1.00 89.31 154 THR A N 1
ATOM 1207 C CA . THR A 1 154 ? -12.697 5.541 -0.054 1.00 89.31 154 THR A CA 1
ATOM 1208 C C . THR A 1 154 ? -11.779 5.228 -1.235 1.00 89.31 154 THR A C 1
ATOM 1210 O O . THR A 1 154 ? -12.185 4.540 -2.164 1.00 89.31 154 THR A O 1
ATOM 1213 N N . SER A 1 155 ? -10.520 5.679 -1.187 1.00 88.12 155 SER A N 1
ATOM 1214 C CA . SER A 1 155 ? -9.494 5.379 -2.187 1.00 88.12 155 SER A CA 1
ATOM 1215 C C . SER A 1 155 ? -8.113 5.215 -1.548 1.00 88.12 155 SER A C 1
ATOM 1217 O O . SER A 1 155 ? -7.829 5.765 -0.480 1.00 88.12 155 SER A O 1
ATOM 1219 N N . LEU A 1 156 ? -7.214 4.479 -2.210 1.00 87.94 156 LEU A N 1
ATOM 1220 C CA . LEU A 1 156 ? -5.840 4.311 -1.716 1.00 87.94 156 LEU A CA 1
ATOM 1221 C C . LEU A 1 156 ? -5.042 5.616 -1.748 1.00 87.94 156 LEU A C 1
ATOM 1223 O O . LEU A 1 156 ? -4.196 5.831 -0.886 1.00 87.94 156 LEU A O 1
ATOM 1227 N N . SER A 1 157 ? -5.341 6.523 -2.678 1.00 87.62 157 SER A N 1
ATOM 1228 C CA . SER A 1 157 ? -4.729 7.854 -2.685 1.00 87.62 157 SER A CA 1
ATOM 1229 C C . SER A 1 157 ? -5.141 8.675 -1.460 1.00 87.62 157 SER A C 1
ATOM 1231 O O . SER A 1 157 ? -4.332 9.449 -0.951 1.00 87.62 157 SER A O 1
ATOM 1233 N N . GLN A 1 158 ? -6.367 8.508 -0.940 1.00 89.94 158 GLN A N 1
ATOM 1234 C CA . GLN A 1 158 ? -6.761 9.115 0.340 1.00 89.94 158 GLN A CA 1
ATOM 1235 C C . GLN A 1 158 ? -5.967 8.521 1.505 1.00 89.94 158 GLN A C 1
ATOM 1237 O O . GLN A 1 158 ? -5.517 9.276 2.365 1.00 89.94 158 GLN A O 1
ATOM 1242 N N . LEU A 1 159 ? -5.746 7.201 1.501 1.00 91.31 159 LEU A N 1
ATOM 1243 C CA . LEU A 1 159 ? -4.905 6.544 2.500 1.00 91.31 159 LEU A CA 1
ATOM 1244 C C . LEU A 1 159 ? -3.477 7.085 2.466 1.00 91.31 159 LEU A C 1
ATOM 1246 O O . LEU A 1 159 ? -2.990 7.557 3.484 1.00 91.31 159 LEU A O 1
ATOM 1250 N N . GLU A 1 160 ? -2.818 7.078 1.308 1.00 91.06 160 GLU A N 1
ATOM 1251 C CA . GLU A 1 160 ? -1.442 7.569 1.175 1.00 91.06 160 GLU A CA 1
ATOM 1252 C C . GLU A 1 160 ? -1.315 9.032 1.601 1.00 91.06 160 GLU A C 1
ATOM 1254 O O . GLU A 1 160 ? -0.443 9.364 2.403 1.00 91.06 160 GLU A O 1
ATOM 1259 N N . ASN A 1 161 ? -2.209 9.904 1.129 1.00 90.69 161 ASN A N 1
ATOM 1260 C CA . ASN A 1 161 ? -2.197 11.306 1.538 1.00 90.69 161 ASN A CA 1
ATOM 1261 C C . ASN A 1 161 ? -2.373 11.457 3.049 1.00 90.69 161 ASN A C 1
ATOM 1263 O O . ASN A 1 161 ? -1.641 12.230 3.663 1.00 90.69 161 ASN A O 1
ATOM 1267 N N . GLY A 1 162 ? -3.287 10.687 3.637 1.00 91.00 162 GLY A N 1
ATOM 1268 C CA . GLY A 1 162 ? -3.514 10.662 5.073 1.00 91.00 162 GLY A CA 1
ATOM 1269 C C . GLY A 1 162 ? -2.300 10.165 5.864 1.00 91.00 162 GLY A C 1
ATOM 1270 O O . GLY A 1 162 ? -1.924 10.787 6.854 1.00 91.00 162 GLY A O 1
ATOM 1271 N N . LEU A 1 163 ? -1.628 9.104 5.407 1.00 92.00 163 LEU A N 1
ATOM 1272 C CA . LEU A 1 163 ? -0.403 8.589 6.031 1.00 92.00 163 LEU A CA 1
ATOM 1273 C C . LEU A 1 163 ? 0.738 9.615 5.981 1.00 92.00 163 LEU A C 1
ATOM 1275 O O . LEU A 1 163 ? 1.429 9.813 6.981 1.00 92.00 163 LEU A O 1
ATOM 1279 N N . LEU A 1 164 ? 0.914 10.289 4.841 1.00 91.12 164 LEU A N 1
ATOM 1280 C CA . LEU A 1 164 ? 1.938 11.322 4.663 1.00 91.12 164 LEU A CA 1
ATOM 1281 C C . LEU A 1 164 ? 1.629 12.590 5.471 1.00 91.12 164 LEU A C 1
ATOM 1283 O O . LEU A 1 164 ? 2.546 13.193 6.028 1.00 91.12 164 LEU A O 1
ATOM 1287 N N . ASP A 1 165 ? 0.354 12.980 5.572 1.00 91.00 165 ASP A N 1
ATOM 1288 C CA . ASP A 1 165 ? -0.093 14.104 6.405 1.00 91.00 165 ASP A CA 1
ATOM 1289 C C . ASP A 1 165 ? 0.138 13.819 7.903 1.00 91.00 165 ASP A C 1
ATOM 1291 O O . ASP A 1 165 ? 0.612 14.696 8.624 1.00 91.00 165 ASP A O 1
ATOM 1295 N N . LEU A 1 166 ? -0.128 12.590 8.367 1.00 90.00 166 LEU A N 1
ATOM 1296 C CA . LEU A 1 166 ? 0.090 12.170 9.762 1.00 90.00 166 LEU A CA 1
ATOM 1297 C C . LEU A 1 166 ? 1.567 12.065 10.152 1.00 90.00 166 LEU A C 1
ATOM 1299 O O . LEU A 1 166 ? 1.917 12.167 11.331 1.00 90.00 166 LEU A O 1
ATOM 1303 N N . GLU A 1 167 ? 2.435 11.810 9.180 1.00 88.50 167 GLU A N 1
ATOM 1304 C CA . GLU A 1 167 ? 3.873 11.761 9.395 1.00 88.50 167 GLU A CA 1
ATOM 1305 C C . GLU A 1 167 ? 4.523 13.154 9.315 1.00 88.50 167 GLU A C 1
ATOM 1307 O O . GLU A 1 167 ? 5.452 13.448 10.068 1.00 88.50 167 GLU A O 1
ATOM 1312 N N . GLY A 1 168 ? 4.042 14.016 8.414 1.00 86.69 168 GLY A N 1
ATOM 1313 C CA . GLY A 1 168 ? 4.433 15.425 8.315 1.00 86.69 168 GLY A CA 1
ATOM 1314 C C . GLY A 1 168 ? 5.787 15.706 7.649 1.00 86.69 168 GLY A C 1
ATOM 1315 O O . GLY A 1 168 ? 6.167 16.869 7.536 1.00 86.69 168 GLY A O 1
ATOM 1316 N N . ARG A 1 169 ? 6.523 14.683 7.187 1.00 84.50 169 ARG A N 1
ATOM 1317 C CA . ARG A 1 169 ? 7.835 14.859 6.525 1.00 84.50 169 ARG A CA 1
ATOM 1318 C C . ARG A 1 169 ? 7.736 15.261 5.054 1.00 84.50 169 ARG A C 1
ATOM 1320 O O . ARG A 1 169 ? 8.648 15.903 4.544 1.00 84.50 169 ARG A O 1
ATOM 1327 N N . VAL A 1 170 ? 6.653 14.875 4.378 1.00 85.69 170 VAL A N 1
ATOM 1328 C CA . VAL A 1 170 ? 6.455 15.102 2.940 1.00 85.69 170 VAL A CA 1
ATOM 1329 C C . VAL A 1 170 ? 5.314 16.094 2.727 1.00 85.69 170 VAL A C 1
ATOM 1331 O O . VAL A 1 170 ? 4.137 15.785 2.956 1.00 85.69 170 VAL A O 1
ATOM 1334 N N . GLY A 1 171 ? 5.667 17.298 2.270 1.00 83.56 171 GLY A N 1
ATOM 1335 C CA . GLY A 1 171 ? 4.705 18.339 1.926 1.00 83.56 171 GLY A CA 1
ATOM 1336 C C . GLY A 1 171 ? 3.825 17.930 0.745 1.00 83.56 171 GLY A C 1
ATOM 1337 O O . GLY A 1 171 ? 4.225 17.129 -0.095 1.00 83.56 171 GLY A O 1
ATOM 1338 N N . LYS A 1 172 ? 2.614 18.492 0.649 1.00 84.31 172 LYS A N 1
ATOM 1339 C CA . LYS A 1 172 ? 1.662 18.176 -0.436 1.00 84.31 172 LYS A CA 1
ATOM 1340 C C . LYS A 1 172 ? 2.226 18.438 -1.838 1.00 84.31 172 LYS A C 1
ATOM 1342 O O . LYS A 1 172 ? 1.891 17.706 -2.758 1.00 84.31 172 LYS A O 1
ATOM 1347 N N . ALA A 1 173 ? 3.089 19.445 -1.985 1.00 82.00 173 ALA A N 1
ATOM 1348 C CA . ALA A 1 173 ? 3.729 19.790 -3.255 1.00 82.00 173 ALA A CA 1
ATOM 1349 C C . ALA A 1 173 ? 4.814 18.785 -3.688 1.00 82.00 173 ALA A C 1
ATOM 1351 O O . ALA A 1 173 ? 5.094 18.672 -4.877 1.00 82.00 173 ALA A O 1
ATOM 1352 N N . ASP A 1 174 ? 5.390 18.039 -2.742 1.00 81.06 174 ASP A N 1
ATOM 1353 C CA . ASP A 1 174 ? 6.492 17.102 -2.994 1.00 81.06 174 ASP A CA 1
ATOM 1354 C C . ASP A 1 174 ? 6.005 15.668 -3.261 1.00 81.06 174 ASP A C 1
ATOM 1356 O O . ASP A 1 174 ? 6.816 14.763 -3.480 1.00 81.06 174 ASP A O 1
ATOM 1360 N N . ARG A 1 175 ? 4.683 15.446 -3.224 1.00 82.56 175 ARG A N 1
ATOM 1361 C CA . ARG A 1 175 ? 4.057 14.135 -3.433 1.00 82.56 175 ARG A CA 1
ATOM 1362 C C . ARG A 1 175 ? 4.071 13.787 -4.923 1.00 82.56 175 ARG A C 1
ATOM 1364 O O . ARG A 1 175 ? 3.444 14.499 -5.706 1.00 82.56 175 ARG A O 1
ATOM 1371 N N . PRO A 1 176 ? 4.746 12.704 -5.342 1.00 73.62 176 PRO A N 1
ATOM 1372 C CA . PRO A 1 176 ? 4.768 12.315 -6.743 1.00 73.62 176 PRO A CA 1
ATOM 1373 C C . PRO A 1 176 ? 3.458 11.619 -7.128 1.00 73.62 176 PRO A C 1
ATOM 1375 O O . PRO A 1 176 ? 2.980 10.758 -6.384 1.00 73.62 176 PRO A O 1
ATOM 1378 N N . TYR A 1 177 ? 2.941 11.932 -8.319 1.00 72.00 177 TYR A N 1
ATOM 1379 C CA . TYR A 1 177 ? 1.762 11.316 -8.950 1.00 72.00 177 TYR A CA 1
ATOM 1380 C C . TYR A 1 177 ? 2.038 9.887 -9.460 1.00 72.00 177 TYR A C 1
ATOM 1382 O O . TYR A 1 177 ? 1.808 9.572 -10.624 1.00 72.00 177 TYR A O 1
ATOM 1390 N N . GLU A 1 178 ? 2.590 9.020 -8.614 1.00 73.44 178 GLU A N 1
ATOM 1391 C CA . GLU A 1 178 ? 2.832 7.617 -8.972 1.00 73.44 178 GLU A CA 1
ATOM 1392 C C . GLU A 1 178 ? 1.726 6.708 -8.439 1.00 73.44 178 GLU A C 1
ATOM 1394 O O . GLU A 1 178 ? 0.917 7.081 -7.590 1.00 73.44 178 GLU A O 1
ATOM 1399 N N . ASN A 1 179 ? 1.725 5.476 -8.938 1.00 80.88 179 ASN A N 1
ATOM 1400 C CA . ASN A 1 179 ? 0.745 4.464 -8.601 1.00 80.88 179 ASN A CA 1
ATOM 1401 C C . ASN A 1 179 ? 0.901 3.982 -7.139 1.00 80.88 179 ASN A C 1
ATOM 1403 O O . ASN A 1 179 ? 1.732 3.118 -6.839 1.00 80.88 179 ASN A O 1
ATOM 1407 N N . THR A 1 180 ? 0.059 4.504 -6.238 1.00 85.12 180 THR A N 1
ATOM 1408 C CA . THR A 1 180 ? 0.017 4.175 -4.799 1.00 85.12 180 THR A CA 1
ATOM 1409 C C . THR A 1 180 ? -0.058 2.665 -4.524 1.00 85.12 180 THR A C 1
ATOM 1411 O O . THR A 1 180 ? 0.489 2.170 -3.536 1.00 85.12 180 THR A O 1
ATOM 1414 N N . TRP A 1 181 ? -0.675 1.898 -5.426 1.00 84.31 181 TRP A N 1
ATOM 1415 C CA . TRP A 1 181 ? -0.866 0.451 -5.314 1.00 84.31 181 TRP A CA 1
ATOM 1416 C C . TRP A 1 181 ? 0.438 -0.344 -5.197 1.00 84.31 181 TRP A C 1
ATOM 1418 O O . TRP A 1 181 ? 0.466 -1.411 -4.578 1.00 84.31 181 TRP A O 1
ATOM 1428 N N . LYS A 1 182 ? 1.527 0.165 -5.785 1.00 86.69 182 LYS A N 1
ATOM 1429 C CA . LYS A 1 182 ? 2.846 -0.489 -5.771 1.00 86.69 182 LYS A CA 1
ATOM 1430 C C . LYS A 1 182 ? 3.554 -0.348 -4.422 1.00 86.69 182 LYS A C 1
ATOM 1432 O O . LYS A 1 182 ? 4.465 -1.119 -4.133 1.00 86.69 182 LYS A O 1
ATOM 1437 N N . HIS A 1 183 ? 3.124 0.605 -3.597 1.00 90.38 183 HIS A N 1
ATOM 1438 C CA . HIS A 1 183 ? 3.769 0.958 -2.332 1.00 90.38 183 HIS A CA 1
ATOM 1439 C C . HIS A 1 183 ? 3.031 0.438 -1.099 1.00 90.38 183 HIS A C 1
ATOM 1441 O O . HIS A 1 183 ? 3.517 0.622 0.017 1.00 90.38 183 HIS A O 1
ATOM 1447 N N . ILE A 1 184 ? 1.882 -0.219 -1.283 1.00 92.56 184 ILE A N 1
ATOM 1448 C CA . ILE A 1 184 ? 1.083 -0.789 -0.198 1.00 92.56 184 ILE A CA 1
ATOM 1449 C C . ILE A 1 184 ? 1.122 -2.311 -0.292 1.00 92.56 184 ILE A C 1
ATOM 1451 O O . ILE A 1 184 ? 0.744 -2.895 -1.308 1.00 92.56 184 ILE A O 1
ATOM 1455 N N . SER A 1 185 ? 1.575 -2.949 0.785 1.00 93.06 185 SER A N 1
ATOM 1456 C CA . SER A 1 185 ? 1.595 -4.403 0.949 1.00 93.06 185 SER A CA 1
ATOM 1457 C C . SER A 1 185 ? 0.526 -4.863 1.929 1.00 93.06 185 SER A C 1
ATOM 1459 O O . SER A 1 185 ? 0.309 -4.220 2.956 1.00 93.06 185 SER A O 1
ATOM 1461 N N . LEU A 1 186 ? -0.115 -5.988 1.625 1.00 94.00 186 LEU A N 1
ATOM 1462 C CA . LEU A 1 186 ? -1.125 -6.605 2.476 1.00 94.00 186 LEU A CA 1
ATOM 1463 C C . LEU A 1 186 ? -0.479 -7.595 3.446 1.00 94.00 186 LEU A C 1
ATOM 1465 O O . LEU A 1 186 ? 0.270 -8.480 3.028 1.00 94.00 186 LEU A O 1
ATOM 1469 N N . TRP A 1 187 ? -0.805 -7.459 4.728 1.00 93.44 187 TRP A N 1
ATOM 1470 C CA . TRP A 1 187 ? -0.359 -8.346 5.795 1.00 93.44 187 TRP A CA 1
ATOM 1471 C C . TRP A 1 187 ? -1.559 -8.966 6.494 1.00 93.44 187 TRP A C 1
ATOM 1473 O O . TRP A 1 187 ? -2.439 -8.246 6.969 1.00 93.44 187 TRP A O 1
ATOM 1483 N N . ARG A 1 188 ? -1.585 -10.296 6.580 1.00 90.44 188 ARG A N 1
ATOM 1484 C CA . ARG A 1 188 ? -2.724 -11.056 7.106 1.00 90.44 188 ARG A CA 1
ATOM 1485 C C . ARG A 1 188 ? -2.266 -12.200 8.002 1.00 90.44 188 ARG A C 1
ATOM 1487 O O . ARG A 1 188 ? -1.158 -12.707 7.872 1.00 90.44 188 ARG A O 1
ATOM 1494 N N . TRP A 1 189 ? -3.130 -12.583 8.934 1.00 87.00 189 TRP A N 1
ATOM 1495 C CA . TRP A 1 189 ? -2.906 -13.735 9.796 1.00 87.00 189 TRP A CA 1
ATOM 1496 C C . TRP A 1 189 ? -2.859 -15.047 9.004 1.00 87.00 189 TRP A C 1
ATOM 1498 O O . TRP A 1 189 ? -3.738 -15.267 8.162 1.00 87.00 189 TRP A O 1
ATOM 1508 N N . PRO A 1 190 ? -1.904 -15.945 9.303 1.00 84.31 190 PRO A N 1
ATOM 1509 C CA . PRO A 1 190 ? -1.886 -17.274 8.714 1.00 84.31 190 PRO A CA 1
ATOM 1510 C C . PRO A 1 190 ? -3.192 -18.017 9.009 1.00 84.31 190 PRO A C 1
ATOM 1512 O O . PRO A 1 190 ? -3.779 -17.899 10.090 1.00 84.31 190 PRO A O 1
ATOM 1515 N N . GLN A 1 191 ? -3.665 -18.806 8.048 1.00 77.25 191 GLN A N 1
ATOM 1516 C CA . GLN A 1 191 ? -4.892 -19.575 8.224 1.00 77.25 191 GLN A CA 1
ATOM 1517 C C . GLN A 1 191 ? -4.695 -20.625 9.326 1.00 77.25 191 GLN A C 1
ATOM 1519 O O . GLN A 1 191 ? -3.859 -21.513 9.203 1.00 77.25 191 GLN A O 1
ATOM 1524 N N . GLY A 1 192 ? -5.471 -20.523 10.408 1.00 68.38 192 GLY A N 1
ATOM 1525 C CA . GLY A 1 192 ? -5.333 -21.418 11.560 1.00 68.38 192 GLY A CA 1
ATOM 1526 C C . GLY A 1 192 ? -4.282 -20.984 12.586 1.00 68.38 192 GLY A C 1
ATOM 1527 O O . GLY A 1 192 ? -4.065 -21.717 13.547 1.00 68.38 192 GLY A O 1
ATOM 1528 N N . ALA A 1 193 ? -3.690 -19.791 12.452 1.00 65.31 193 ALA A N 1
ATOM 1529 C CA . ALA A 1 193 ? -2.960 -19.164 13.548 1.00 65.31 193 ALA A CA 1
ATOM 1530 C C . ALA A 1 193 ? -3.960 -18.717 14.622 1.00 65.31 193 ALA A C 1
ATOM 1532 O O . ALA A 1 193 ? -4.730 -17.780 14.426 1.00 65.31 193 ALA A O 1
ATOM 1533 N N . TRP A 1 194 ? -3.992 -19.447 15.731 1.00 60.31 194 TRP A N 1
ATOM 1534 C CA . TRP A 1 194 ? -4.718 -19.083 16.940 1.00 60.31 194 TRP A CA 1
ATOM 1535 C C . TRP A 1 194 ? -3.623 -18.908 17.977 1.00 60.31 194 TRP A C 1
ATOM 1537 O O . TRP A 1 194 ? -3.063 -19.896 18.433 1.00 60.31 194 TRP A O 1
ATOM 1547 N N . GLU A 1 195 ? -3.253 -17.657 18.241 1.00 58.97 195 GLU A N 1
ATOM 1548 C CA . GLU A 1 195 ? -2.211 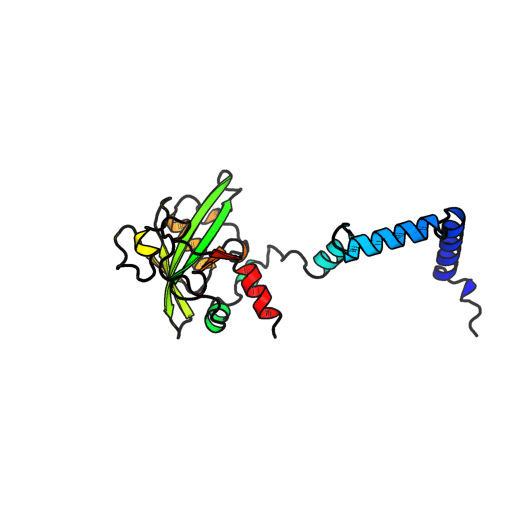-17.294 19.210 1.00 58.97 195 GLU A CA 1
ATOM 1549 C C . GLU A 1 195 ? -0.828 -17.878 18.881 1.00 58.97 195 GLU A C 1
ATOM 1551 O O . GLU A 1 195 ? -0.414 -18.934 19.352 1.00 58.97 195 GLU A O 1
ATOM 1556 N N . GLY A 1 196 ? -0.067 -17.147 18.069 1.00 53.31 196 GLY A N 1
ATOM 1557 C CA . GLY A 1 196 ? 1.289 -17.537 17.704 1.00 53.31 196 GLY A CA 1
ATOM 1558 C C . GLY A 1 196 ? 2.177 -16.323 17.525 1.00 53.31 196 GLY A C 1
ATOM 1559 O O . GLY A 1 196 ? 2.362 -15.852 16.412 1.00 53.31 196 GLY A O 1
ATOM 1560 N N . ASP A 1 197 ? 2.727 -15.854 18.643 1.00 56.41 197 ASP A N 1
ATOM 1561 C CA . ASP A 1 197 ? 3.889 -14.967 18.708 1.00 56.41 197 ASP A CA 1
ATOM 1562 C C . ASP A 1 197 ? 3.662 -13.510 18.236 1.00 56.41 197 ASP A C 1
ATOM 1564 O O . ASP A 1 197 ? 4.276 -13.013 17.293 1.00 56.41 197 ASP A O 1
ATOM 1568 N N . PHE A 1 198 ? 2.838 -12.758 18.983 1.00 61.09 198 PHE A N 1
ATOM 1569 C CA . PHE A 1 198 ? 2.643 -11.300 18.824 1.00 61.09 198 PHE A CA 1
ATOM 1570 C C . PHE A 1 198 ? 3.938 -10.465 18.951 1.00 61.09 198 PHE A C 1
ATOM 1572 O O . PHE A 1 198 ? 3.930 -9.248 18.751 1.00 61.09 198 PHE A O 1
ATOM 1579 N N . ALA A 1 199 ? 5.057 -11.097 19.319 1.00 62.56 199 ALA A N 1
ATOM 1580 C CA . ALA A 1 199 ? 6.385 -10.497 19.296 1.00 62.56 199 ALA A CA 1
ATOM 1581 C C . ALA A 1 199 ? 6.954 -10.354 17.872 1.00 62.56 199 ALA A C 1
ATOM 1583 O O . ALA A 1 199 ? 7.886 -9.569 17.670 1.00 62.56 199 ALA A O 1
ATOM 1584 N N . LEU A 1 200 ? 6.403 -11.083 16.898 1.00 72.50 200 LEU A N 1
ATOM 1585 C CA . LEU A 1 200 ? 6.805 -11.036 15.498 1.00 72.50 200 LEU A CA 1
ATOM 1586 C C . LEU A 1 200 ? 6.302 -9.766 14.798 1.00 72.50 200 LEU A C 1
ATOM 1588 O O . LEU A 1 200 ? 5.406 -9.058 15.266 1.00 72.50 200 LEU A O 1
ATOM 1592 N N . LEU A 1 201 ? 6.912 -9.460 13.651 1.00 76.75 201 LEU A N 1
ATOM 1593 C CA . LEU A 1 201 ? 6.585 -8.282 12.851 1.00 76.75 201 LEU A CA 1
ATOM 1594 C C . LEU A 1 201 ? 5.075 -8.235 12.562 1.00 76.75 201 LEU A C 1
ATOM 1596 O O . LEU A 1 201 ? 4.493 -9.227 12.126 1.00 76.75 201 LEU A O 1
ATOM 1600 N N . ARG A 1 202 ? 4.442 -7.078 12.807 1.00 83.56 202 ARG A N 1
ATOM 1601 C CA . ARG A 1 202 ? 3.002 -6.855 12.552 1.00 83.56 202 ARG A CA 1
ATOM 1602 C C . ARG A 1 202 ? 2.087 -7.870 13.254 1.00 83.56 202 ARG A C 1
ATOM 1604 O O . ARG A 1 202 ? 1.015 -8.217 12.751 1.00 83.56 202 ARG A O 1
ATOM 1611 N N . GLY A 1 203 ? 2.527 -8.347 14.415 1.00 80.88 203 GLY A N 1
ATOM 1612 C CA . GLY A 1 203 ? 1.801 -9.270 15.273 1.00 80.88 203 GLY A CA 1
ATOM 1613 C C .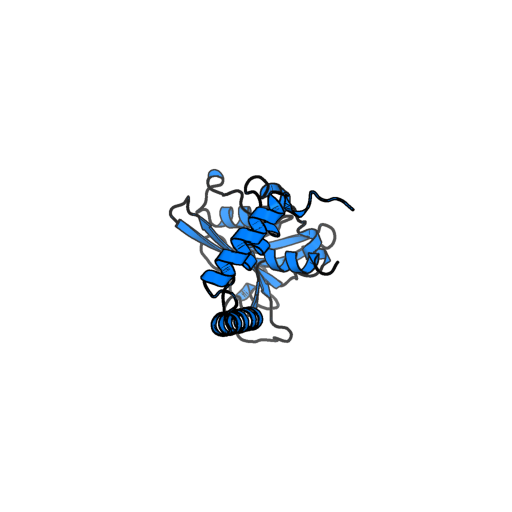 GLY A 1 203 ? 1.949 -10.735 14.879 1.00 80.88 203 GLY A C 1
ATOM 1614 O O . GLY A 1 203 ? 1.300 -11.550 15.504 1.00 80.88 203 GLY A O 1
ATOM 1615 N N . GLY A 1 204 ? 2.775 -11.093 13.889 1.00 83.19 204 GLY A N 1
ATOM 1616 C CA . GLY A 1 204 ? 2.829 -12.465 13.355 1.00 83.19 204 GLY A CA 1
ATOM 1617 C C . GLY A 1 204 ? 1.990 -12.665 12.090 1.00 83.19 204 GLY A C 1
ATOM 1618 O O . GLY A 1 204 ? 1.763 -13.792 11.658 1.00 83.19 204 GLY A O 1
ATOM 1619 N N . ARG A 1 205 ? 1.545 -11.566 11.470 1.00 87.62 205 ARG A N 1
ATOM 1620 C CA . ARG A 1 205 ? 0.957 -11.578 10.127 1.00 87.62 205 ARG A CA 1
ATOM 1621 C C . ARG A 1 205 ? 2.032 -11.861 9.074 1.00 87.62 205 ARG A C 1
ATOM 1623 O O . ARG A 1 205 ? 3.171 -11.414 9.200 1.00 87.62 205 ARG A O 1
ATOM 1630 N N . GLU A 1 206 ? 1.643 -12.529 7.999 1.00 89.50 206 GLU A N 1
ATOM 1631 C CA . GLU A 1 206 ? 2.488 -12.799 6.838 1.00 89.50 206 GLU A CA 1
ATOM 1632 C C . GLU A 1 206 ? 2.224 -11.784 5.723 1.00 89.50 206 GLU A C 1
ATOM 1634 O O . GLU A 1 206 ? 1.120 -11.251 5.588 1.00 89.50 206 GLU A O 1
ATOM 1639 N N . CYS A 1 207 ? 3.247 -11.503 4.915 1.00 89.88 207 CYS A N 1
ATOM 1640 C CA . CYS A 1 207 ? 3.123 -10.632 3.750 1.00 89.88 207 CYS A CA 1
ATOM 1641 C C . CYS A 1 207 ? 2.496 -11.408 2.586 1.00 89.88 207 CYS A C 1
ATOM 1643 O O . CYS A 1 207 ? 3.109 -12.336 2.064 1.00 89.88 207 CYS A O 1
ATOM 1645 N N . HIS A 1 208 ? 1.315 -10.989 2.137 1.00 87.44 208 HIS A N 1
ATOM 1646 C CA . HIS A 1 208 ? 0.628 -11.586 0.986 1.00 87.44 208 HIS A CA 1
ATOM 1647 C C . HIS A 1 208 ? 1.033 -10.952 -0.356 1.00 87.44 208 HIS A C 1
ATOM 1649 O O . HIS A 1 208 ? 0.648 -11.450 -1.409 1.00 87.44 208 HIS A O 1
ATOM 1655 N N . GLY A 1 209 ? 1.812 -9.867 -0.335 1.00 87.75 209 GLY A N 1
ATOM 1656 C CA . GLY A 1 209 ? 2.267 -9.145 -1.526 1.00 87.75 209 GLY A CA 1
ATOM 1657 C C . GLY A 1 209 ? 1.732 -7.717 -1.604 1.00 87.75 209 GLY A C 1
ATOM 1658 O O . GLY A 1 209 ? 1.045 -7.237 -0.699 1.00 87.75 209 GLY A O 1
ATOM 1659 N N . THR A 1 210 ? 2.079 -7.009 -2.681 1.00 88.81 210 THR A N 1
ATOM 1660 C CA . THR A 1 210 ? 1.582 -5.647 -2.915 1.00 88.81 210 THR A CA 1
ATOM 1661 C C . THR A 1 210 ? 0.167 -5.675 -3.476 1.00 88.81 210 THR A C 1
ATOM 1663 O O . THR A 1 210 ? -0.194 -6.575 -4.239 1.00 88.81 210 THR A O 1
ATOM 1666 N N . LEU A 1 211 ? -0.635 -4.663 -3.138 1.00 87.19 211 LEU A N 1
ATOM 1667 C CA . LEU A 1 211 ? -1.997 -4.544 -3.659 1.00 87.19 211 LEU A CA 1
ATOM 1668 C C . LEU A 1 211 ? -2.014 -4.481 -5.192 1.00 87.19 211 LEU A C 1
ATOM 1670 O O . LEU A 1 211 ? -2.954 -4.974 -5.805 1.00 87.19 211 LEU A O 1
ATOM 1674 N N . PHE A 1 212 ? -0.959 -3.944 -5.813 1.00 84.62 212 PHE A N 1
ATOM 1675 C CA . PHE A 1 212 ? -0.783 -3.954 -7.266 1.00 84.62 212 PHE A CA 1
ATOM 1676 C C . PHE A 1 212 ? -0.812 -5.371 -7.868 1.00 84.62 212 PHE A C 1
ATOM 1678 O O . PHE A 1 212 ? -1.559 -5.617 -8.813 1.00 84.62 212 PHE A O 1
ATOM 1685 N N . TYR A 1 213 ? -0.047 -6.318 -7.313 1.00 81.56 213 TYR A N 1
ATOM 1686 C CA . TYR A 1 213 ? -0.022 -7.694 -7.827 1.00 81.56 213 TYR A CA 1
ATOM 1687 C C . TYR A 1 213 ? -1.278 -8.480 -7.450 1.00 81.56 213 TYR A C 1
ATOM 1689 O O . TYR A 1 213 ? -1.799 -9.238 -8.265 1.00 81.56 213 TYR A O 1
ATOM 1697 N N . LEU A 1 214 ? -1.797 -8.263 -6.239 1.00 81.19 214 LEU A N 1
ATOM 1698 C CA . LEU A 1 214 ? -3.022 -8.919 -5.778 1.00 81.19 214 LEU A CA 1
ATOM 1699 C C . LEU A 1 214 ? -4.238 -8.519 -6.625 1.00 81.19 214 LEU A C 1
ATOM 1701 O O . LEU A 1 214 ? -5.078 -9.363 -6.923 1.00 81.19 214 LEU A O 1
ATOM 1705 N N . ARG A 1 215 ? -4.287 -7.262 -7.080 1.00 75.00 215 ARG A N 1
ATOM 1706 C CA . ARG A 1 215 ? -5.261 -6.788 -8.071 1.00 75.00 215 ARG A CA 1
ATOM 1707 C C . ARG A 1 215 ? -5.089 -7.487 -9.418 1.00 75.00 215 ARG A C 1
ATOM 1709 O O . ARG A 1 215 ? -6.074 -7.913 -10.008 1.00 75.00 215 ARG A O 1
ATOM 1716 N N . GLY A 1 216 ? -3.850 -7.589 -9.904 1.00 65.88 216 GLY A N 1
ATOM 1717 C CA . GLY A 1 216 ? -3.542 -8.214 -11.192 1.00 65.88 216 GLY A CA 1
ATOM 1718 C C . GLY A 1 216 ? -4.065 -9.646 -11.284 1.00 65.88 216 GLY A C 1
ATOM 1719 O O . GLY A 1 216 ? -4.709 -9.982 -12.269 1.00 65.88 216 GLY A O 1
ATOM 1720 N N . ASN A 1 217 ? -3.879 -10.446 -10.231 1.00 61.59 217 ASN A N 1
ATOM 1721 C CA . ASN A 1 217 ? -4.350 -11.833 -10.198 1.00 61.59 217 ASN A CA 1
ATOM 1722 C C . ASN A 1 217 ? -5.877 -11.958 -10.328 1.00 61.59 217 ASN A C 1
ATOM 1724 O O . ASN A 1 217 ? -6.343 -12.877 -10.986 1.00 61.59 217 ASN A O 1
ATOM 1728 N N . LEU A 1 218 ? -6.652 -11.017 -9.778 1.00 57.25 218 LEU A N 1
ATOM 1729 C CA . LEU A 1 218 ? -8.115 -11.028 -9.906 1.00 57.25 218 LEU A CA 1
ATOM 1730 C C . LEU A 1 218 ? -8.589 -10.747 -11.343 1.00 57.25 218 LEU A C 1
ATOM 1732 O O . LEU A 1 218 ? -9.627 -11.255 -11.753 1.00 57.25 218 LEU A O 1
ATOM 1736 N N . CYS A 1 219 ? -7.828 -9.968 -12.120 1.00 49.81 219 CYS A N 1
ATOM 1737 C CA . CYS A 1 219 ? -8.163 -9.672 -13.517 1.00 49.81 219 CYS A CA 1
ATOM 1738 C C . CYS A 1 219 ? -7.886 -10.833 -14.485 1.00 49.81 219 CYS A C 1
ATOM 1740 O O . CYS A 1 219 ? -8.399 -10.791 -15.598 1.00 49.81 219 CYS A O 1
ATOM 1742 N N . TYR A 1 220 ? -7.075 -11.828 -14.108 1.00 45.59 220 TYR A N 1
ATOM 1743 C CA . TYR A 1 220 ? -6.751 -12.972 -14.976 1.00 45.59 220 TYR A CA 1
ATOM 1744 C C . TYR A 1 220 ? -7.666 -14.190 -14.765 1.00 45.59 220 TYR A C 1
ATOM 1746 O O . TYR A 1 220 ? -7.580 -15.139 -15.541 1.00 45.59 220 TYR A O 1
ATOM 1754 N N . ASP A 1 221 ? -8.542 -14.154 -13.756 1.00 37.38 221 ASP A N 1
ATOM 1755 C CA . ASP A 1 221 ? -9.516 -15.215 -13.451 1.00 37.38 221 ASP A CA 1
ATOM 1756 C C . ASP A 1 221 ? -10.927 -14.937 -14.034 1.00 37.38 221 ASP A C 1
ATOM 1758 O O . ASP A 1 221 ? -11.890 -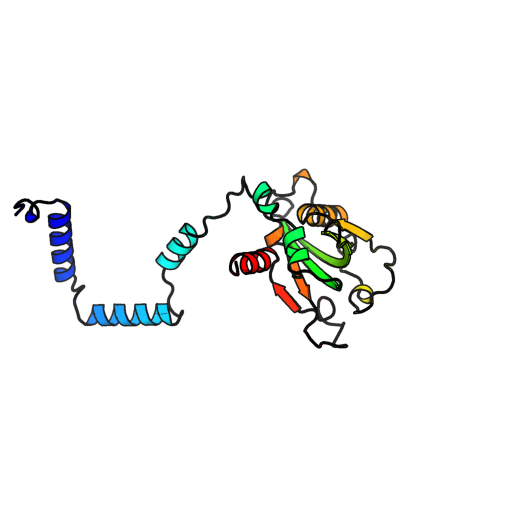15.633 -13.697 1.00 37.38 221 ASP A O 1
ATOM 1762 N N . LEU A 1 222 ? -11.057 -13.933 -14.914 1.00 40.81 222 LEU A N 1
ATOM 1763 C CA . LEU A 1 222 ? -12.264 -13.598 -15.692 1.00 40.81 222 LEU A CA 1
ATOM 1764 C C . LEU A 1 222 ? -12.042 -13.860 -17.186 1.00 40.81 222 LEU A C 1
ATOM 1766 O O . LEU A 1 222 ? -13.008 -14.324 -17.836 1.00 40.81 222 LEU A O 1
#

Secondary structure (DSSP, 8-state):
--GGGGG-HHHHHHHHHHHHHHHTTTTSHHHHHHHHHHHHHHHTT-S--HHHHHHHHHHSPPP-TTTTTTGGGS-HHHHHHTT-S-TT-EEEEEEEETTTTTEEEEEEEEEEEE-TTT--EEEEE--TTPPPPGGGGSSSPPPPPTT-EEEEESSHHHHHHHHHHHH-SS-GGG-----GGGGEEEEEPPTT-SS--TTSGGGGPEEEEEHHHHHHHHHT--

Organism: NCBI:txid1759441

Foldseek 3Di:
DDPCPCVPPVNVVVVVVVVVCVVVCCVPPVVVVVVVVQVVCVVVVNDDDVVVVVVVCVVVPPPPLVCLLVVQPPFLLVCVVVVVDDQLKKKWFWDFQPQQVRDIQIWIWGFHDQDNPLRKTKTKTAAANDYDDLQCLDPDRDDDDPPIDIDIDRGLVVVVVVSCVRHVSADPVSDRSHNSQQRIWIWAADDPPDDDPCVDDSGRTDTPGTSVVVVVVVVVVD

Radius of gyration: 26.74 Å; chains: 1; bounding box: 53×50×86 Å

Sequence (222 aa):
MRLDIFHDSHFVAAANTFQDHIFSGWRSEAQADLLARFDQGVRNGTVHAPWKDEVWESTNPPESTLLAGEAAEQDLRYIIESSLLKVGDILAYKRTFSNVGRSTVEKDALIEFIDPRTSAITVFVQPGLAPLPRALQEHNPPDPTPPTQSMTITSLSQLENGLLDLEGRVGKADRPYENTWKHISLWRWPQGAWEGDFALLRGGRECHGTLFYLRGNLCYDL

pLDDT: mean 80.58, std 13.42, range [37.38, 94.69]